Protein AF-A0A3R6SRK1-F1 (afdb_monomer_lite)

Radius of gyration: 24.17 Å; chains: 1; bounding box: 47×72×59 Å

pLDDT: mean 74.25, std 20.12, range [26.25, 95.38]

Structure (mmCIF, N/CA/C/O backbone):
data_AF-A0A3R6SRK1-F1
#
_entry.id   AF-A0A3R6SRK1-F1
#
loop_
_atom_site.group_PDB
_atom_site.id
_atom_site.type_symbol
_atom_site.label_atom_id
_atom_site.label_alt_id
_atom_site.label_comp_id
_atom_site.label_asym_id
_atom_site.label_entity_id
_atom_site.label_seq_id
_atom_site.pdbx_PDB_ins_code
_atom_site.Cartn_x
_atom_site.Cartn_y
_atom_site.Cartn_z
_atom_site.occupancy
_atom_site.B_iso_or_equiv
_atom_site.auth_seq_id
_atom_site.auth_comp_id
_atom_site.auth_asym_id
_atom_site.auth_atom_id
_atom_site.pdbx_PDB_model_num
ATOM 1 N N . MET A 1 1 ? 14.317 -44.679 -9.480 1.00 37.91 1 MET A N 1
ATOM 2 C CA . MET A 1 1 ? 15.502 -44.203 -10.223 1.00 37.91 1 MET A CA 1
ATOM 3 C C . MET A 1 1 ? 15.480 -44.812 -11.624 1.00 37.91 1 MET A C 1
ATOM 5 O O . MET A 1 1 ? 15.917 -45.939 -11.802 1.00 37.91 1 MET A O 1
ATOM 9 N N . LYS A 1 2 ? 14.903 -44.113 -12.606 1.00 26.92 2 LYS A N 1
ATOM 10 C CA . LYS A 1 2 ? 15.162 -44.350 -14.032 1.00 26.92 2 LYS A CA 1
ATOM 11 C C . LYS A 1 2 ? 15.483 -42.980 -14.611 1.00 26.92 2 LYS A C 1
ATOM 13 O O . LYS A 1 2 ? 14.606 -42.131 -14.711 1.00 26.92 2 LYS A O 1
ATOM 18 N N . LEU A 1 3 ? 16.782 -42.752 -14.788 1.00 33.09 3 LEU A N 1
ATOM 19 C CA . LEU A 1 3 ? 17.338 -41.556 -15.398 1.00 33.09 3 LEU A CA 1
ATOM 20 C C . LEU A 1 3 ? 16.879 -41.501 -16.855 1.00 33.09 3 LEU A C 1
ATOM 22 O O . LEU A 1 3 ? 16.945 -42.514 -17.551 1.00 33.09 3 LEU A O 1
ATOM 26 N N . PHE A 1 4 ? 16.414 -40.324 -17.268 1.00 41.06 4 PHE A N 1
ATOM 27 C CA . PHE A 1 4 ? 16.161 -39.968 -18.658 1.00 41.06 4 PHE A CA 1
ATOM 28 C C . PHE A 1 4 ? 17.338 -40.415 -19.527 1.00 41.06 4 PHE A C 1
ATOM 30 O O . PHE A 1 4 ? 18.503 -40.232 -19.156 1.00 41.06 4 PHE A O 1
ATOM 37 N N . SER A 1 5 ? 17.022 -41.077 -20.637 1.00 42.53 5 SER A N 1
ATOM 38 C CA . SER A 1 5 ? 18.024 -41.607 -21.549 1.00 42.53 5 SER A CA 1
ATOM 39 C C . SER A 1 5 ? 18.898 -40.457 -22.067 1.00 42.53 5 SER A C 1
ATOM 41 O O . SER A 1 5 ? 18.422 -39.353 -22.336 1.00 42.53 5 SER A O 1
ATOM 43 N N . LYS A 1 6 ? 20.210 -40.693 -22.155 1.00 48.72 6 LYS A N 1
ATOM 44 C CA . LYS A 1 6 ? 21.212 -39.678 -22.524 1.00 48.72 6 LYS A CA 1
ATOM 45 C C . LYS A 1 6 ? 20.921 -39.032 -23.891 1.00 48.72 6 LYS A C 1
ATOM 47 O O . LYS A 1 6 ? 21.326 -37.902 -24.123 1.00 48.72 6 LYS A O 1
ATOM 52 N N . GLU A 1 7 ? 20.203 -39.737 -24.762 1.00 47.69 7 GLU A N 1
ATOM 53 C CA . GLU A 1 7 ? 19.841 -39.310 -26.118 1.00 47.69 7 GLU A CA 1
ATOM 54 C C . GLU A 1 7 ? 18.674 -38.308 -26.133 1.00 47.69 7 GLU A C 1
ATOM 56 O O . GLU A 1 7 ? 18.734 -37.321 -26.864 1.00 47.69 7 GLU A O 1
ATOM 61 N N . GLU A 1 8 ? 17.664 -38.468 -25.268 1.00 44.69 8 GLU A N 1
ATOM 62 C CA . GLU A 1 8 ? 16.546 -37.513 -25.153 1.00 44.69 8 GLU A CA 1
ATOM 63 C C . GLU A 1 8 ? 16.994 -36.174 -24.552 1.00 44.69 8 GLU A C 1
ATOM 65 O O . GLU A 1 8 ? 16.524 -35.114 -24.974 1.00 44.69 8 GLU A O 1
ATOM 70 N N . ALA A 1 9 ? 17.937 -36.213 -23.604 1.00 47.88 9 ALA A N 1
ATOM 71 C CA . ALA A 1 9 ? 18.521 -35.024 -22.983 1.00 47.88 9 ALA A CA 1
ATOM 72 C C . ALA A 1 9 ? 19.407 -34.221 -23.956 1.00 47.88 9 ALA A C 1
ATOM 74 O O . ALA A 1 9 ? 19.408 -32.992 -23.905 1.00 47.88 9 ALA A O 1
ATOM 75 N N . LEU A 1 10 ? 20.131 -34.895 -24.863 1.00 45.34 10 LEU A N 1
ATOM 76 C CA . LEU A 1 10 ? 20.896 -34.223 -25.921 1.00 45.34 10 LEU A CA 1
ATOM 77 C C . LEU A 1 10 ? 19.972 -33.593 -26.972 1.00 45.34 10 LEU A C 1
ATOM 79 O O . LEU A 1 10 ? 20.159 -32.430 -27.315 1.00 45.34 10 LEU A O 1
ATOM 83 N N . ALA A 1 11 ? 18.922 -34.299 -27.408 1.00 51.03 11 ALA A N 1
ATOM 84 C CA . ALA A 1 11 ? 17.971 -33.769 -28.389 1.00 51.03 11 ALA A CA 1
ATOM 85 C C . ALA A 1 11 ? 17.203 -32.532 -27.875 1.00 51.03 11 ALA A C 1
ATOM 87 O O . ALA A 1 11 ? 16.910 -31.609 -28.637 1.00 51.03 11 ALA A O 1
ATOM 88 N N . THR A 1 12 ? 16.899 -32.480 -26.572 1.00 57.00 12 THR A N 1
ATOM 89 C CA . THR A 1 12 ? 16.280 -31.298 -25.942 1.00 57.00 12 THR A CA 1
ATOM 90 C C . THR A 1 12 ? 17.266 -30.153 -25.719 1.00 57.00 12 THR A C 1
ATOM 92 O O . THR A 1 12 ? 16.870 -28.995 -25.854 1.00 57.00 12 THR A O 1
ATOM 95 N N . ALA A 1 13 ? 18.536 -30.443 -25.421 1.00 55.41 13 ALA A N 1
ATOM 96 C CA . ALA A 1 13 ? 19.580 -29.428 -25.293 1.00 55.41 13 ALA A CA 1
ATOM 97 C C . ALA A 1 13 ? 19.913 -28.769 -26.643 1.00 55.41 13 ALA A C 1
ATOM 99 O O . ALA A 1 13 ? 19.967 -27.541 -26.714 1.00 55.41 13 ALA A O 1
ATOM 100 N N . ASP A 1 14 ? 20.036 -29.552 -27.717 1.00 64.62 14 ASP A N 1
ATOM 101 C CA . ASP A 1 14 ? 20.282 -29.033 -29.069 1.00 64.62 14 ASP A CA 1
ATOM 102 C C . ASP A 1 14 ? 19.096 -28.195 -29.573 1.00 64.62 14 ASP A C 1
ATOM 104 O O . ASP A 1 14 ? 19.284 -27.104 -30.114 1.00 64.62 14 ASP A O 1
ATOM 108 N N . GLY A 1 15 ? 17.858 -28.629 -29.303 1.00 63.00 15 GLY A N 1
ATOM 109 C CA . GLY A 1 15 ? 16.658 -27.845 -29.619 1.00 63.00 15 GLY A CA 1
ATOM 110 C C . GLY A 1 15 ? 16.541 -26.537 -28.821 1.00 63.00 15 GLY A C 1
ATOM 111 O O . GLY A 1 15 ? 15.963 -25.558 -29.302 1.00 63.00 15 GLY A O 1
ATOM 112 N N . LEU A 1 16 ? 17.098 -26.492 -27.607 1.00 60.16 16 LEU A N 1
ATOM 113 C CA . LEU A 1 16 ? 17.165 -25.277 -26.794 1.00 60.16 16 LEU A CA 1
ATOM 114 C C . LEU A 1 16 ? 18.250 -24.320 -27.308 1.00 60.16 16 LEU A C 1
ATOM 116 O O . LEU A 1 16 ? 18.010 -23.115 -27.377 1.00 60.16 16 LEU A O 1
ATOM 120 N N . LEU A 1 17 ? 19.413 -24.846 -27.702 1.00 65.88 17 LEU A N 1
ATOM 121 C CA . LEU A 1 17 ? 20.511 -24.064 -28.272 1.00 65.88 17 LEU A CA 1
ATOM 122 C C . LEU A 1 17 ? 20.117 -23.425 -29.610 1.00 65.88 17 LEU A C 1
ATOM 124 O O . LEU A 1 17 ? 20.300 -22.220 -29.768 1.00 65.88 17 LEU A O 1
ATOM 128 N N . ASP A 1 18 ? 19.461 -24.170 -30.504 1.00 67.06 18 ASP A N 1
ATOM 129 C CA . ASP A 1 18 ? 18.945 -23.646 -31.780 1.00 67.06 18 ASP A CA 1
ATOM 130 C C . ASP A 1 18 ? 17.918 -22.513 -31.564 1.00 67.06 18 ASP A C 1
ATOM 132 O O . ASP A 1 18 ? 17.927 -21.486 -32.247 1.00 67.06 18 ASP A O 1
ATOM 136 N N . ARG A 1 19 ? 17.063 -22.628 -30.536 1.00 64.62 19 ARG A N 1
ATOM 137 C CA . ARG A 1 19 ? 16.142 -21.546 -30.142 1.00 64.62 19 ARG A CA 1
ATOM 138 C C . ARG A 1 19 ? 16.875 -20.311 -29.613 1.00 64.62 19 ARG A C 1
ATOM 140 O O . ARG A 1 19 ? 16.475 -19.193 -29.935 1.00 64.62 19 ARG A O 1
ATOM 147 N N . ILE A 1 20 ? 17.930 -20.491 -28.818 1.00 65.06 20 ILE A N 1
ATOM 148 C CA . ILE A 1 20 ? 18.741 -19.387 -28.281 1.00 65.06 20 ILE A CA 1
ATOM 149 C C . ILE A 1 20 ? 19.491 -18.666 -29.409 1.00 65.06 20 ILE A C 1
ATOM 151 O O . ILE A 1 20 ? 19.525 -17.433 -29.425 1.00 65.06 20 ILE A O 1
ATOM 155 N N . GLU A 1 21 ? 20.048 -19.405 -30.369 1.00 77.44 21 GLU A N 1
ATOM 156 C CA . GLU A 1 21 ? 20.730 -18.831 -31.534 1.00 77.44 21 GLU A CA 1
ATOM 157 C C . GLU A 1 21 ? 19.767 -18.054 -32.433 1.00 77.44 21 GLU A C 1
ATOM 159 O O . GLU A 1 21 ? 20.064 -16.915 -32.795 1.00 77.44 21 GLU A O 1
ATOM 164 N N . LYS A 1 22 ? 18.562 -18.581 -32.687 1.00 72.69 22 LYS A N 1
ATOM 165 C CA . LYS A 1 22 ? 17.515 -17.866 -33.439 1.00 72.69 22 LYS A CA 1
ATOM 166 C C . LYS A 1 22 ? 17.091 -16.558 -32.767 1.00 72.69 22 LYS A C 1
ATOM 168 O O . LYS A 1 22 ? 16.933 -15.544 -33.444 1.00 72.69 22 LYS A O 1
ATOM 173 N N . VAL A 1 23 ? 16.958 -16.541 -31.437 1.00 67.00 23 VAL A N 1
ATOM 174 C CA . VAL A 1 23 ? 16.628 -15.316 -30.681 1.00 67.00 23 VAL A CA 1
ATOM 175 C C . VAL A 1 23 ? 17.781 -14.305 -30.706 1.00 67.00 23 VAL A C 1
ATOM 177 O O . VAL A 1 23 ? 17.539 -13.098 -30.778 1.00 67.00 23 VAL A O 1
ATOM 180 N N . ARG A 1 24 ? 19.038 -14.769 -30.671 1.00 72.62 24 ARG A N 1
ATOM 181 C CA . ARG A 1 24 ? 20.218 -13.897 -30.806 1.00 72.62 24 ARG A CA 1
ATOM 182 C C . ARG A 1 24 ? 20.322 -13.289 -32.204 1.00 72.62 24 ARG A C 1
ATOM 184 O O . ARG A 1 24 ? 20.501 -12.078 -32.297 1.00 72.62 24 ARG A O 1
ATOM 191 N N . ALA A 1 25 ? 20.129 -14.085 -33.254 1.00 76.12 25 ALA A N 1
ATOM 192 C CA . ALA A 1 25 ? 20.141 -13.614 -34.639 1.00 76.12 25 ALA A CA 1
ATOM 193 C C . ALA A 1 25 ? 19.036 -12.573 -34.898 1.00 76.12 25 ALA A C 1
ATOM 195 O O . ALA A 1 25 ? 19.318 -11.495 -35.417 1.00 76.12 25 ALA A O 1
ATOM 196 N N . ALA A 1 26 ? 17.810 -12.828 -34.422 1.00 70.06 26 ALA A N 1
ATOM 197 C CA . ALA A 1 26 ? 16.700 -11.878 -34.533 1.00 70.06 26 ALA A CA 1
ATOM 198 C C . ALA A 1 26 ? 16.972 -10.554 -33.789 1.00 70.06 26 ALA A C 1
ATOM 200 O O . ALA A 1 26 ? 16.582 -9.480 -34.249 1.00 70.06 26 ALA A O 1
ATOM 201 N N . ARG A 1 27 ? 17.674 -10.604 -32.646 1.00 70.31 27 ARG A N 1
ATOM 202 C CA . ARG A 1 27 ? 18.108 -9.401 -31.916 1.00 70.31 27 ARG A CA 1
ATOM 203 C C . ARG A 1 27 ? 19.196 -8.621 -32.650 1.00 70.31 27 ARG A C 1
ATOM 205 O O . ARG A 1 27 ? 19.174 -7.394 -32.601 1.00 70.31 27 ARG A O 1
ATOM 212 N N . GLU A 1 28 ? 20.132 -9.295 -33.313 1.00 72.19 28 GLU A N 1
ATOM 213 C CA . GLU A 1 28 ? 21.154 -8.625 -34.124 1.00 72.19 28 GLU A CA 1
ATOM 214 C C . GLU A 1 28 ? 20.568 -7.981 -35.383 1.00 72.19 28 GLU A C 1
ATOM 216 O O . GLU A 1 28 ? 20.961 -6.867 -35.725 1.00 72.19 28 GLU A O 1
ATOM 221 N N . GLU A 1 29 ? 19.593 -8.615 -36.039 1.00 68.50 29 GLU A N 1
ATOM 222 C CA . GLU A 1 29 ? 18.860 -8.003 -37.154 1.00 68.50 29 GLU A CA 1
ATOM 223 C C . GLU A 1 29 ? 18.045 -6.786 -36.710 1.00 68.50 29 GLU A C 1
ATOM 225 O O . GLU A 1 29 ? 18.124 -5.739 -37.352 1.00 68.50 29 GLU A O 1
ATOM 230 N N . ALA A 1 30 ? 17.343 -6.870 -35.576 1.00 64.56 30 ALA A N 1
ATOM 231 C CA . ALA A 1 30 ? 16.631 -5.724 -35.007 1.00 64.56 30 ALA A CA 1
ATOM 232 C C . ALA A 1 30 ? 17.590 -4.576 -34.636 1.00 64.56 30 ALA A C 1
ATOM 234 O O . ALA A 1 30 ? 17.272 -3.404 -34.842 1.00 64.56 30 ALA A O 1
ATOM 235 N N . LYS A 1 31 ? 18.794 -4.902 -34.145 1.00 61.78 31 LYS A N 1
ATOM 236 C CA . LYS A 1 31 ? 19.840 -3.917 -33.848 1.00 61.78 31 LYS A CA 1
ATOM 237 C C . LYS A 1 31 ? 20.372 -3.257 -35.124 1.00 61.78 31 LYS A C 1
ATOM 239 O O . LYS A 1 31 ? 20.421 -2.031 -35.178 1.00 61.78 31 LYS A O 1
ATOM 244 N N . LYS A 1 32 ? 20.658 -4.032 -36.176 1.00 63.84 32 LYS A N 1
ATOM 245 C CA . LYS A 1 32 ? 21.077 -3.507 -37.489 1.00 63.84 32 LYS A CA 1
ATOM 246 C C . LYS A 1 32 ? 19.997 -2.642 -38.141 1.00 63.84 32 LYS A C 1
ATOM 248 O O . LYS A 1 32 ? 20.331 -1.626 -38.737 1.00 63.84 32 LYS A O 1
ATOM 253 N N . GLN A 1 33 ? 18.716 -2.984 -37.989 1.00 57.19 33 GLN A N 1
ATOM 254 C CA . GLN A 1 33 ? 17.600 -2.146 -38.448 1.00 57.19 33 GLN A CA 1
ATOM 255 C C . GLN A 1 33 ? 17.478 -0.845 -37.638 1.00 57.19 33 GLN A C 1
ATOM 257 O O . GLN A 1 33 ? 17.179 0.199 -38.212 1.00 57.19 33 GLN A O 1
ATOM 262 N N . SER A 1 34 ? 17.772 -0.874 -36.331 1.00 51.62 34 SER A N 1
ATOM 263 C CA . SER A 1 34 ? 17.816 0.339 -35.500 1.00 51.62 34 SER A CA 1
ATOM 264 C C . SER A 1 34 ? 19.019 1.243 -35.803 1.00 51.62 34 SER A C 1
ATOM 266 O O . SER A 1 34 ? 18.914 2.459 -35.689 1.00 51.62 34 SER A O 1
ATOM 268 N N . GLU A 1 35 ? 20.145 0.663 -36.232 1.00 50.16 35 GLU A N 1
ATOM 269 C CA . GLU A 1 35 ? 21.369 1.390 -36.591 1.00 50.16 35 GLU A CA 1
ATOM 270 C C . GLU A 1 35 ? 21.314 1.928 -38.034 1.00 50.16 35 GLU A C 1
ATOM 272 O O . GLU A 1 35 ? 21.762 3.043 -38.287 1.00 50.16 35 GLU A O 1
ATOM 277 N N . ALA A 1 36 ? 20.688 1.197 -38.966 1.00 47.94 36 ALA A N 1
ATOM 278 C CA . ALA A 1 36 ? 20.448 1.648 -40.340 1.00 47.94 36 ALA A CA 1
ATOM 279 C C . ALA A 1 36 ? 19.335 2.710 -40.450 1.00 47.94 36 ALA A C 1
ATOM 281 O O . ALA A 1 36 ? 19.309 3.469 -41.413 1.00 47.94 36 ALA A O 1
ATOM 282 N N . GLY A 1 37 ? 18.433 2.790 -39.465 1.00 41.12 37 GLY A N 1
ATOM 283 C CA . GLY A 1 37 ? 17.374 3.803 -39.398 1.00 41.12 37 GLY A CA 1
ATOM 284 C C . GLY A 1 37 ? 17.796 5.146 -38.795 1.00 41.12 37 GLY A C 1
ATOM 285 O O . GLY A 1 37 ? 16.948 6.023 -38.664 1.00 41.12 37 GLY A O 1
ATOM 286 N N . ASN A 1 38 ? 19.067 5.313 -38.406 1.00 40.91 38 ASN A N 1
ATOM 287 C CA . ASN A 1 38 ? 19.540 6.502 -37.685 1.00 40.91 38 ASN A CA 1
ATOM 288 C C . ASN A 1 38 ? 20.659 7.273 -38.411 1.00 40.91 38 ASN A C 1
ATOM 290 O O . ASN A 1 38 ? 21.321 8.119 -37.811 1.00 40.91 38 ASN A O 1
ATOM 294 N N . GLY A 1 39 ? 20.882 6.970 -39.691 1.00 41.44 39 GLY A N 1
ATOM 295 C CA . GLY A 1 39 ? 21.858 7.637 -40.549 1.00 41.44 39 GLY A CA 1
ATOM 296 C C . GLY A 1 39 ? 21.191 8.486 -41.624 1.00 41.44 39 GLY A C 1
ATOM 297 O O . GLY A 1 39 ? 21.215 8.090 -42.776 1.00 41.44 39 GLY A O 1
ATOM 298 N N . ASP A 1 40 ? 20.550 9.587 -41.233 1.00 41.12 40 ASP A N 1
ATOM 299 C CA . ASP A 1 40 ? 20.543 10.867 -41.961 1.00 41.12 40 ASP A CA 1
ATOM 300 C C . ASP A 1 40 ? 19.526 11.816 -41.319 1.00 41.12 40 ASP A C 1
ATOM 302 O O . ASP A 1 40 ? 18.335 11.532 -41.293 1.00 41.12 40 ASP A O 1
ATOM 306 N N . GLU A 1 41 ? 20.049 12.915 -40.765 1.00 40.03 41 GLU A N 1
ATOM 307 C CA . GLU A 1 41 ? 19.448 14.252 -40.588 1.00 40.03 41 GLU A CA 1
ATOM 308 C C . GLU A 1 41 ? 20.080 14.945 -39.365 1.00 40.03 41 GLU A C 1
ATOM 310 O O . GLU A 1 41 ? 19.435 15.265 -38.368 1.00 40.03 41 GLU A O 1
ATOM 315 N N . MET A 1 42 ? 21.383 15.240 -39.450 1.00 39.59 42 MET A N 1
ATOM 316 C CA . MET A 1 42 ? 21.936 16.395 -38.734 1.00 39.59 42 MET A CA 1
ATOM 317 C C . MET A 1 42 ? 21.626 17.658 -39.545 1.00 39.59 42 MET A C 1
ATOM 319 O O . MET A 1 42 ? 22.508 18.254 -40.158 1.00 39.59 42 MET A O 1
ATOM 323 N N . ALA A 1 43 ? 20.352 18.040 -39.587 1.00 40.19 43 ALA A N 1
ATOM 324 C CA . ALA A 1 43 ? 19.940 19.374 -39.998 1.00 40.19 43 ALA A CA 1
ATOM 325 C C . ALA A 1 43 ? 19.760 20.227 -38.737 1.00 40.19 43 ALA A C 1
ATOM 327 O O . ALA A 1 43 ? 19.195 19.761 -37.747 1.00 40.19 43 ALA A O 1
ATOM 328 N N . GLU A 1 44 ? 20.244 21.471 -38.761 1.00 46.91 44 GLU A N 1
ATOM 329 C CA . GLU A 1 44 ? 19.953 22.501 -37.759 1.00 46.91 44 GLU A CA 1
ATOM 330 C C . GLU A 1 44 ? 18.431 22.665 -37.605 1.00 46.91 44 GLU A C 1
ATOM 332 O O . GLU A 1 44 ? 17.778 23.431 -38.309 1.00 46.91 44 GLU A O 1
ATOM 337 N N . GLY A 1 45 ? 17.840 21.898 -36.696 1.00 40.75 45 GLY A N 1
ATOM 338 C CA . GLY A 1 45 ? 16.404 21.819 -36.503 1.00 40.75 45 GLY A CA 1
ATOM 339 C C . GLY A 1 45 ? 16.119 21.714 -35.021 1.00 40.75 45 GLY A C 1
ATOM 340 O O . GLY A 1 45 ? 16.561 20.792 -34.341 1.00 40.75 45 GLY A O 1
ATOM 341 N N . THR A 1 46 ? 15.391 22.688 -34.491 1.00 46.47 46 THR A N 1
ATOM 342 C CA . THR A 1 46 ? 14.915 22.676 -33.110 1.00 46.47 46 THR A CA 1
ATOM 343 C C . THR A 1 46 ? 14.157 21.367 -32.885 1.00 46.47 46 THR A C 1
ATOM 345 O O . THR A 1 46 ? 13.111 21.166 -33.500 1.00 46.47 46 THR A O 1
ATOM 348 N N . PHE A 1 47 ? 14.666 20.475 -32.028 1.00 46.44 47 PHE A N 1
ATOM 349 C CA . PHE A 1 47 ? 13.999 19.217 -31.688 1.00 46.44 47 PHE A CA 1
ATOM 350 C C . PHE A 1 47 ? 12.711 19.530 -30.912 1.00 46.44 47 PHE A C 1
ATOM 352 O O . PHE A 1 47 ? 12.669 19.541 -29.681 1.00 46.44 47 PHE A O 1
ATOM 359 N N . ARG A 1 48 ? 11.644 19.878 -31.634 1.00 56.91 48 ARG A N 1
ATOM 360 C CA . ARG A 1 48 ? 10.305 20.008 -31.071 1.00 56.91 48 ARG A CA 1
ATOM 361 C C . ARG A 1 48 ? 9.753 18.601 -30.948 1.00 56.91 48 ARG A C 1
ATOM 363 O O . ARG A 1 48 ? 9.270 18.023 -31.918 1.00 56.91 48 ARG A O 1
ATOM 370 N N . SER A 1 49 ? 9.851 18.051 -29.743 1.00 67.75 49 SER A N 1
ATOM 371 C CA . SER A 1 49 ? 9.127 16.837 -29.386 1.00 67.75 49 SER A CA 1
ATOM 372 C C . SER A 1 49 ? 7.647 17.011 -29.735 1.00 67.75 49 SER A C 1
ATOM 374 O O . SER A 1 49 ? 7.052 18.068 -29.500 1.00 67.75 49 SER A O 1
ATOM 376 N N . ARG A 1 50 ? 7.052 15.979 -30.343 1.00 77.94 50 ARG A N 1
ATOM 377 C CA . ARG A 1 50 ? 5.608 15.971 -30.582 1.00 77.94 50 ARG A CA 1
ATOM 378 C C . ARG A 1 50 ? 4.893 16.065 -29.229 1.00 77.94 50 ARG A C 1
ATOM 380 O O . ARG A 1 50 ? 5.279 15.347 -28.302 1.00 77.94 50 ARG A O 1
ATOM 387 N N . PRO A 1 51 ? 3.875 16.929 -29.090 1.00 80.38 51 PRO A N 1
ATOM 388 C CA . PRO A 1 51 ? 3.109 17.001 -27.858 1.00 80.38 51 PRO A CA 1
ATOM 389 C C . PRO A 1 51 ? 2.430 15.653 -27.590 1.00 80.38 51 PRO A C 1
ATOM 391 O O . PRO A 1 51 ? 1.973 14.980 -28.511 1.00 80.38 51 PRO A O 1
ATOM 394 N N . PHE A 1 52 ? 2.372 15.259 -26.315 1.00 83.81 52 PHE A N 1
ATOM 395 C CA . PHE A 1 52 ? 1.782 13.982 -25.889 1.00 83.81 52 PHE A CA 1
ATOM 396 C C . PHE A 1 52 ? 0.301 13.847 -26.294 1.00 83.81 52 PHE A C 1
ATOM 398 O O . PHE A 1 52 ? -0.184 12.740 -26.509 1.00 83.81 52 PHE A O 1
ATOM 405 N N . PHE A 1 53 ? -0.403 14.973 -26.444 1.00 90.25 53 PHE A N 1
ATOM 406 C CA . PHE A 1 53 ? -1.747 15.041 -27.013 1.00 90.25 53 PHE A CA 1
ATOM 407 C C . PHE A 1 53 ? -1.724 15.889 -28.286 1.00 90.25 53 PHE A C 1
ATOM 409 O O . PHE A 1 53 ? -1.087 16.942 -28.307 1.00 90.25 53 PHE A O 1
ATOM 416 N N . ALA A 1 54 ? -2.431 15.438 -29.325 1.00 87.62 54 ALA A N 1
ATOM 417 C CA . ALA A 1 54 ? -2.551 16.168 -30.588 1.00 87.62 54 ALA A CA 1
ATOM 418 C C . ALA A 1 54 ? -3.312 17.494 -30.419 1.00 87.62 54 ALA A C 1
ATOM 420 O O . ALA A 1 54 ? -2.961 18.494 -31.039 1.00 87.62 54 ALA A O 1
ATOM 421 N N . ASP A 1 55 ? -4.322 17.504 -29.547 1.00 91.19 55 ASP A N 1
ATOM 422 C CA . ASP A 1 55 ? -5.151 18.663 -29.241 1.00 91.19 55 ASP A CA 1
ATOM 423 C C . ASP A 1 55 ? -5.786 18.549 -27.839 1.00 91.19 55 ASP A C 1
ATOM 425 O O . ASP A 1 55 ? -5.568 17.593 -27.083 1.00 91.19 55 ASP A O 1
ATOM 429 N N . GLN A 1 56 ? -6.578 19.562 -27.484 1.00 90.44 56 GLN A N 1
ATOM 430 C CA . GLN A 1 56 ? -7.288 19.627 -26.210 1.00 90.44 56 GLN A CA 1
ATOM 431 C C . GLN A 1 56 ? -8.380 18.552 -26.084 1.00 90.44 56 GLN A C 1
ATOM 433 O O . GLN A 1 56 ? -8.645 18.097 -24.972 1.00 90.44 56 GLN A O 1
ATOM 438 N N . ALA A 1 57 ? -8.998 18.131 -27.191 1.00 92.25 57 ALA A N 1
ATOM 439 C CA . ALA A 1 57 ? -10.054 17.124 -27.181 1.00 92.25 57 ALA A CA 1
ATOM 440 C C . ALA A 1 57 ? -9.483 15.741 -26.841 1.00 92.25 57 ALA A C 1
ATOM 442 O O . ALA A 1 57 ? -9.996 15.083 -25.938 1.00 92.25 57 ALA A O 1
ATOM 443 N N . ALA A 1 58 ? -8.359 15.360 -27.455 1.00 89.19 58 ALA A N 1
ATOM 444 C CA . ALA A 1 58 ? -7.615 14.143 -27.139 1.00 89.19 58 ALA A CA 1
ATOM 445 C C . ALA A 1 58 ? -7.148 14.125 -25.674 1.00 89.19 58 ALA A C 1
ATOM 447 O O . ALA A 1 58 ? -7.205 13.090 -25.004 1.00 89.19 58 ALA A O 1
ATOM 448 N N . GLN A 1 59 ? -6.726 15.279 -25.141 1.00 88.31 59 GLN A N 1
ATOM 449 C CA . GLN A 1 59 ? -6.397 15.400 -23.722 1.00 88.31 59 GLN A CA 1
ATOM 450 C C . GLN A 1 59 ? -7.626 15.178 -22.830 1.00 88.31 59 GLN A C 1
ATOM 452 O O . GLN A 1 59 ? -7.532 14.453 -21.839 1.00 88.31 59 GLN A O 1
ATOM 457 N N . THR A 1 60 ? -8.764 15.797 -23.145 1.00 89.00 60 THR A N 1
ATOM 458 C CA . THR A 1 60 ? -9.997 15.662 -22.358 1.00 89.00 60 THR A CA 1
ATOM 459 C C . THR A 1 60 ? -10.549 14.241 -22.417 1.00 89.00 60 THR A C 1
ATOM 461 O O . THR A 1 60 ? -10.889 13.688 -21.376 1.00 89.00 60 THR A O 1
ATOM 464 N N . GLU A 1 61 ? -10.567 13.610 -23.590 1.00 91.62 61 GLU A N 1
ATOM 465 C CA . GLU A 1 61 ? -10.975 12.213 -23.751 1.00 91.62 61 GLU A CA 1
ATOM 466 C C . GLU A 1 61 ? -10.088 11.280 -22.918 1.00 91.62 61 GLU A C 1
ATOM 468 O O . GLU A 1 61 ? -10.585 10.434 -22.172 1.00 91.62 61 GLU A O 1
ATOM 473 N N . PHE A 1 62 ? -8.764 11.470 -22.977 1.00 85.62 62 PHE A N 1
ATOM 474 C CA . PHE A 1 62 ? -7.835 10.731 -22.129 1.00 85.62 62 PHE A CA 1
ATOM 475 C C . PHE A 1 62 ? -8.141 10.953 -20.643 1.00 85.62 62 PHE A C 1
ATOM 477 O O . PHE A 1 62 ? -8.210 9.988 -19.882 1.00 85.62 62 PHE A O 1
ATOM 484 N N . GLN A 1 63 ? -8.343 12.204 -20.225 1.00 84.69 63 GLN A N 1
ATOM 485 C CA . GLN A 1 63 ? -8.634 12.547 -18.835 1.00 84.69 63 GLN A CA 1
ATOM 486 C C . GLN A 1 63 ? -9.943 11.934 -18.342 1.00 84.69 63 GLN A C 1
ATOM 488 O O . GLN A 1 63 ? -9.952 11.430 -17.225 1.00 84.69 63 GLN A O 1
ATOM 493 N N . GLU A 1 64 ? -11.006 11.939 -19.146 1.00 85.69 64 GLU A N 1
ATOM 494 C CA . GLU A 1 64 ? -12.299 11.347 -18.788 1.00 85.69 64 GLU A CA 1
ATOM 495 C C . GLU A 1 64 ? -12.223 9.818 -18.750 1.00 85.69 64 GLU A C 1
ATOM 497 O O . GLU A 1 64 ? -12.632 9.208 -17.763 1.00 85.69 64 GLU A O 1
ATOM 502 N N . ARG A 1 65 ? -11.569 9.186 -19.734 1.00 81.31 65 ARG A N 1
ATOM 503 C CA . ARG A 1 65 ? -11.319 7.733 -19.727 1.00 81.31 65 ARG A CA 1
ATOM 504 C C . ARG A 1 65 ? -10.507 7.271 -18.512 1.00 81.31 65 ARG A C 1
ATOM 506 O O . ARG A 1 65 ? -10.661 6.139 -18.065 1.00 81.31 65 ARG A O 1
ATOM 513 N N . HIS A 1 66 ? -9.648 8.136 -17.972 1.00 77.69 66 HIS A N 1
ATOM 514 C CA . HIS A 1 66 ? -8.822 7.856 -16.791 1.00 77.69 66 HIS A CA 1
ATOM 515 C C . HIS A 1 66 ? -9.324 8.585 -15.537 1.00 77.69 66 HIS A C 1
ATOM 517 O O . HIS A 1 66 ? -8.627 8.615 -14.511 1.00 77.69 66 HIS A O 1
ATOM 523 N N . ARG A 1 67 ? -10.519 9.189 -15.600 1.00 73.50 67 ARG A N 1
ATOM 524 C CA . ARG A 1 67 ? -11.092 9.942 -14.492 1.00 73.50 67 ARG A CA 1
ATOM 525 C C . ARG A 1 67 ? -11.427 8.973 -13.378 1.00 73.50 67 ARG A C 1
ATOM 527 O O . ARG A 1 67 ? -12.107 7.969 -13.560 1.00 73.50 67 ARG A O 1
ATOM 534 N N . ARG A 1 68 ? -10.929 9.287 -12.187 1.00 61.75 68 ARG A N 1
ATOM 535 C CA . ARG A 1 68 ? -11.190 8.478 -11.000 1.00 61.75 68 ARG A CA 1
ATOM 536 C C . ARG A 1 68 ? -12.554 8.862 -10.433 1.00 61.75 68 ARG A C 1
ATOM 538 O O . ARG A 1 68 ? -12.806 10.063 -10.303 1.00 61.75 68 ARG A O 1
ATOM 545 N N . PRO A 1 69 ? -13.403 7.892 -10.060 1.00 61.69 69 PRO A N 1
ATOM 546 C CA . PRO A 1 69 ? -14.594 8.201 -9.289 1.00 61.69 69 PRO A CA 1
ATOM 547 C C . PRO A 1 69 ? -14.170 8.873 -7.980 1.00 61.69 69 PRO A C 1
ATOM 549 O O . PRO A 1 69 ? -13.259 8.414 -7.286 1.00 61.69 69 PRO A O 1
ATOM 552 N N . GLU A 1 70 ? -14.803 10.000 -7.671 1.00 59.97 70 GLU A N 1
ATOM 553 C CA . GLU A 1 70 ? -14.581 10.708 -6.418 1.00 59.97 70 GLU A CA 1
ATOM 554 C C . GLU A 1 70 ? -15.255 9.899 -5.304 1.00 59.97 70 GLU A C 1
ATOM 556 O O . GLU A 1 70 ? -16.480 9.882 -5.184 1.00 59.97 70 GLU A O 1
ATOM 561 N N . ARG A 1 71 ? -14.466 9.142 -4.532 1.00 62.91 71 ARG A N 1
ATOM 562 C CA . ARG A 1 71 ? -15.000 8.339 -3.428 1.00 62.91 71 ARG A CA 1
ATOM 563 C C . ARG A 1 71 ? -15.161 9.207 -2.189 1.00 62.91 71 ARG A C 1
ATOM 565 O O . ARG A 1 71 ? -14.197 9.798 -1.705 1.00 62.91 71 ARG A O 1
ATOM 572 N N . LYS A 1 72 ? -16.380 9.244 -1.658 1.00 63.78 72 LYS A N 1
ATOM 573 C CA . LYS A 1 72 ? -16.661 9.759 -0.317 1.00 63.78 72 LYS A CA 1
ATOM 574 C C . LYS A 1 72 ? -16.546 8.599 0.668 1.00 63.78 72 LYS A C 1
ATOM 576 O O . LYS A 1 72 ? -17.057 7.520 0.381 1.00 63.78 72 LYS A O 1
ATOM 581 N N . THR A 1 73 ? -15.893 8.818 1.810 1.00 68.81 73 THR A N 1
ATOM 582 C CA . THR A 1 73 ? -15.959 7.874 2.934 1.00 68.81 73 THR A CA 1
ATOM 583 C C . THR A 1 73 ? -17.425 7.735 3.338 1.00 68.81 73 THR A C 1
ATOM 585 O O . THR A 1 73 ? -18.067 8.733 3.669 1.00 68.81 73 THR A O 1
ATOM 588 N N . VAL A 1 74 ? -17.959 6.519 3.267 1.00 70.25 74 VAL A N 1
ATOM 589 C CA . VAL A 1 74 ? -19.304 6.207 3.751 1.00 70.25 74 VAL A CA 1
ATOM 590 C C . VAL A 1 74 ? -19.154 5.694 5.172 1.00 70.25 74 VAL A C 1
ATOM 592 O O . VAL A 1 74 ? -18.468 4.702 5.402 1.00 70.25 74 VAL A O 1
ATOM 595 N N . TYR A 1 75 ? -19.770 6.386 6.126 1.00 76.56 75 TYR A N 1
ATOM 596 C CA . TYR A 1 75 ? -19.829 5.905 7.499 1.00 76.56 75 TYR A CA 1
ATOM 597 C C . TYR A 1 75 ? -21.067 5.022 7.661 1.00 76.56 75 TYR A C 1
ATOM 599 O O . TYR A 1 75 ? -22.155 5.430 7.239 1.00 76.56 75 TYR A O 1
ATOM 607 N N . PRO A 1 76 ? -20.931 3.834 8.266 1.00 80.56 76 PRO A N 1
ATOM 608 C CA . PRO A 1 76 ? -22.084 3.050 8.675 1.00 80.56 76 PRO A CA 1
ATOM 609 C C . PRO A 1 76 ? -22.904 3.781 9.753 1.00 80.56 76 PRO A C 1
ATOM 611 O O . PRO A 1 76 ? -22.518 4.839 10.253 1.00 80.56 76 PRO A O 1
ATOM 614 N N . GLN A 1 77 ? -24.060 3.219 10.113 1.00 84.88 77 GLN A N 1
ATOM 615 C CA . GLN A 1 77 ? -24.955 3.821 11.105 1.00 84.88 77 GLN A CA 1
ATOM 616 C C . GLN A 1 77 ? -24.253 4.028 12.457 1.00 84.88 77 GLN A C 1
ATOM 618 O O . GLN A 1 77 ? -23.483 3.178 12.907 1.00 84.88 77 GLN A O 1
ATOM 623 N N . SER A 1 78 ? -24.542 5.146 13.124 1.00 89.00 78 SER A N 1
ATOM 624 C CA . SER A 1 78 ? -24.043 5.411 14.479 1.00 89.00 78 SER A CA 1
ATOM 625 C C . SER A 1 78 ? -24.453 4.284 15.437 1.00 89.00 78 SER A C 1
ATOM 627 O O . SER A 1 78 ? -25.586 3.808 15.391 1.00 89.00 78 SER A O 1
ATOM 629 N N . GLY A 1 79 ? -23.522 3.837 16.281 1.00 90.12 79 GLY A N 1
ATOM 630 C CA . GLY A 1 79 ? -23.672 2.685 17.173 1.00 90.12 79 GLY A CA 1
ATOM 631 C C . GLY A 1 79 ? -23.232 1.347 16.570 1.00 90.12 79 GLY A C 1
ATOM 632 O O . GLY A 1 79 ? -23.248 0.338 17.272 1.00 90.12 79 GLY A O 1
ATOM 633 N N . SER A 1 80 ? -22.824 1.315 15.298 1.00 93.06 80 SER A N 1
ATOM 634 C CA . SER A 1 80 ? -22.329 0.096 14.647 1.00 93.06 80 SER A CA 1
ATOM 635 C C . SER A 1 80 ? -20.834 -0.157 14.884 1.00 93.06 80 SER A C 1
ATOM 637 O O . SER A 1 80 ? -20.050 0.754 15.174 1.00 93.06 80 SER A O 1
ATOM 639 N N . THR A 1 81 ? -20.438 -1.420 14.708 1.00 93.94 81 THR A N 1
ATOM 640 C CA . THR A 1 81 ? -19.035 -1.825 14.574 1.00 93.94 81 THR A CA 1
ATOM 641 C C . THR A 1 81 ? -18.723 -2.033 13.098 1.00 93.94 81 THR A C 1
ATOM 643 O O . THR A 1 81 ? -19.393 -2.815 12.427 1.00 93.94 81 THR A O 1
ATOM 646 N N . LEU A 1 82 ? -17.696 -1.349 12.603 1.00 93.06 82 LEU A N 1
ATOM 647 C CA . LEU A 1 82 ? -17.156 -1.531 11.265 1.00 93.06 82 LEU A CA 1
ATOM 648 C C . LEU A 1 82 ? -15.934 -2.440 11.345 1.00 93.06 82 LEU A C 1
ATOM 650 O O . LEU A 1 82 ? -14.890 -2.041 11.868 1.00 93.06 82 LEU A O 1
ATOM 654 N N . ARG A 1 83 ? -16.094 -3.658 10.832 1.00 93.94 83 ARG A N 1
ATOM 655 C CA . ARG A 1 83 ? -15.029 -4.652 10.722 1.00 93.94 83 ARG A CA 1
ATOM 656 C C . ARG A 1 83 ? -14.230 -4.373 9.459 1.00 93.94 83 ARG A C 1
ATOM 658 O O . ARG A 1 83 ? -14.813 -4.165 8.395 1.00 93.94 83 ARG A O 1
ATOM 665 N N . ALA A 1 84 ? -12.914 -4.300 9.593 1.00 92.19 84 ALA A N 1
ATOM 666 C CA . ALA A 1 84 ? -12.059 -3.841 8.517 1.00 92.19 84 ALA A CA 1
ATOM 667 C C . ALA A 1 84 ? -10.676 -4.491 8.534 1.00 92.19 84 ALA A C 1
ATOM 669 O O . ALA A 1 84 ? -10.198 -4.957 9.565 1.00 92.19 84 ALA A O 1
ATOM 670 N N . TYR A 1 85 ? -10.002 -4.449 7.393 1.00 92.00 85 TYR A N 1
ATOM 671 C CA . TYR A 1 85 ? -8.608 -4.840 7.244 1.00 92.00 85 TYR A CA 1
ATOM 672 C C . TYR A 1 85 ? -7.720 -3.624 6.998 1.00 92.00 85 TYR A C 1
ATOM 674 O O . TYR A 1 85 ? -8.125 -2.677 6.318 1.00 92.00 85 TYR A O 1
ATOM 682 N N . LEU A 1 86 ? -6.498 -3.653 7.533 1.00 93.19 86 LEU A N 1
ATOM 683 C CA . LEU A 1 86 ? -5.545 -2.550 7.427 1.00 93.19 86 LEU A CA 1
ATOM 684 C C . LEU A 1 86 ? -4.327 -2.947 6.590 1.00 93.19 86 LEU A C 1
ATOM 686 O O . LEU A 1 86 ? -3.522 -3.778 6.995 1.00 93.19 86 LEU A O 1
ATOM 690 N N . GLY A 1 87 ? -4.144 -2.297 5.448 1.00 91.44 87 GLY A N 1
ATOM 691 C CA . GLY A 1 87 ? -2.935 -2.438 4.645 1.00 91.44 87 GLY A CA 1
ATOM 692 C C . GLY A 1 87 ? -1.972 -1.288 4.893 1.00 91.44 87 GLY A C 1
ATOM 693 O O . GLY A 1 87 ? -2.384 -0.130 4.832 1.00 91.44 87 GLY A O 1
ATOM 694 N N . ILE A 1 88 ? -0.695 -1.585 5.121 1.00 91.38 88 ILE A N 1
ATOM 695 C CA . ILE A 1 88 ? 0.347 -0.601 5.401 1.00 91.38 88 ILE A CA 1
ATOM 696 C C . ILE A 1 88 ? 1.497 -0.718 4.404 1.00 91.38 88 ILE A C 1
ATOM 698 O O . ILE A 1 88 ? 2.168 -1.737 4.338 1.00 91.38 88 ILE A O 1
ATOM 702 N N . ASP A 1 89 ? 1.774 0.359 3.674 1.00 90.81 89 ASP A N 1
ATOM 703 C CA . ASP A 1 89 ? 2.961 0.490 2.828 1.00 90.81 89 ASP A CA 1
ATOM 704 C C . ASP A 1 89 ? 3.885 1.567 3.412 1.00 90.81 89 ASP A C 1
ATOM 706 O O . ASP A 1 89 ? 3.591 2.769 3.360 1.00 90.81 89 ASP A O 1
ATOM 710 N N . SER A 1 90 ? 4.997 1.119 3.996 1.00 90.75 90 SER A N 1
ATOM 711 C CA . SER A 1 90 ? 6.070 1.985 4.473 1.00 90.75 90 SER A CA 1
ATOM 712 C C . SER A 1 90 ? 7.185 2.025 3.432 1.00 90.75 90 SER A C 1
ATOM 714 O O . SER A 1 90 ? 8.171 1.295 3.506 1.00 90.75 90 SER A O 1
ATOM 716 N N . GLY A 1 91 ? 7.026 2.886 2.431 1.00 87.31 91 GLY A N 1
ATOM 717 C CA . GLY A 1 91 ? 8.065 3.156 1.442 1.00 87.31 91 GLY A CA 1
ATOM 718 C C . GLY A 1 91 ? 9.208 3.982 2.034 1.00 87.31 91 GLY A C 1
ATOM 719 O O . GLY A 1 91 ? 9.102 4.528 3.130 1.00 87.31 91 GLY A O 1
ATOM 720 N N . SER A 1 92 ? 10.299 4.147 1.289 1.00 84.50 92 SER A N 1
ATOM 721 C CA . SER A 1 92 ? 11.469 4.907 1.755 1.00 84.50 92 SER A CA 1
ATOM 722 C C . SER A 1 92 ? 11.179 6.390 2.017 1.00 84.50 92 SER A C 1
ATOM 724 O O . SER A 1 92 ? 11.660 6.968 2.992 1.00 84.50 92 SER A O 1
ATOM 726 N N . THR A 1 93 ? 10.338 7.013 1.188 1.00 84.50 93 THR A N 1
ATOM 727 C CA . THR A 1 93 ? 9.992 8.440 1.301 1.00 84.50 93 THR A CA 1
ATOM 728 C C . THR A 1 93 ? 8.608 8.697 1.888 1.00 84.50 93 THR A C 1
ATOM 730 O O . THR A 1 93 ? 8.346 9.799 2.378 1.00 84.50 93 THR A O 1
ATOM 733 N N . THR A 1 94 ? 7.703 7.716 1.844 1.00 87.88 94 THR A N 1
ATOM 734 C CA . THR A 1 94 ? 6.281 7.912 2.163 1.00 87.88 94 THR A CA 1
ATOM 735 C C . THR A 1 94 ? 5.685 6.735 2.915 1.00 87.88 94 THR A C 1
ATOM 737 O O . THR A 1 94 ? 6.080 5.594 2.702 1.00 87.88 94 THR A O 1
ATOM 740 N N . THR A 1 95 ? 4.692 7.033 3.746 1.00 89.50 95 THR A N 1
ATOM 741 C CA . THR A 1 95 ? 3.884 6.069 4.485 1.00 89.50 95 THR A CA 1
ATOM 742 C C . THR A 1 95 ? 2.456 6.159 3.970 1.00 89.50 95 THR A C 1
ATOM 744 O O . THR A 1 95 ? 1.893 7.258 3.855 1.00 89.50 95 THR A O 1
ATOM 747 N N . LYS A 1 96 ? 1.864 5.008 3.650 1.00 89.38 96 LYS A N 1
ATOM 748 C CA . LYS A 1 96 ? 0.484 4.902 3.178 1.00 89.38 96 LYS A CA 1
ATOM 749 C C . LYS A 1 96 ? -0.268 3.832 3.940 1.00 89.38 96 LYS A C 1
ATOM 751 O O . LYS A 1 96 ? 0.304 2.782 4.223 1.00 89.38 96 LYS A O 1
ATOM 756 N N . PHE A 1 97 ? -1.559 4.071 4.157 1.00 88.56 97 PHE A N 1
ATOM 757 C CA . PHE A 1 97 ? -2.484 3.050 4.645 1.00 88.56 97 PHE A CA 1
ATOM 758 C C . PHE A 1 97 ? -3.730 2.975 3.783 1.00 88.56 97 PHE A C 1
ATOM 760 O O . PHE A 1 97 ? -4.173 3.991 3.238 1.00 88.56 97 PHE A O 1
ATOM 767 N N . VAL A 1 98 ? -4.330 1.792 3.742 1.00 89.56 98 VAL A N 1
ATOM 768 C CA . VAL A 1 98 ? -5.700 1.591 3.273 1.00 89.56 98 VAL A CA 1
ATOM 769 C C . VAL A 1 98 ? -6.492 0.844 4.323 1.00 89.56 98 VAL A C 1
ATOM 771 O O . VAL A 1 98 ? -5.965 -0.044 4.989 1.00 89.56 98 VAL A O 1
ATOM 774 N N . LEU A 1 99 ? -7.756 1.217 4.445 1.00 90.38 99 LEU A N 1
ATOM 775 C CA . LEU A 1 99 ? -8.736 0.519 5.251 1.00 90.38 99 LEU A CA 1
ATOM 776 C C . LEU A 1 99 ? -9.750 -0.122 4.306 1.00 90.38 99 LEU A C 1
ATOM 778 O O . LEU A 1 99 ? -10.315 0.584 3.467 1.00 90.38 99 LEU A O 1
ATOM 782 N N . LEU A 1 100 ? -9.966 -1.426 4.435 1.00 88.56 100 LEU A N 1
ATOM 783 C CA . LEU A 1 100 ? -10.892 -2.201 3.604 1.00 88.56 100 LEU A CA 1
ATOM 784 C C . LEU A 1 100 ? -11.998 -2.792 4.457 1.00 88.56 100 LEU A C 1
ATOM 786 O O . LEU A 1 100 ? -11.733 -3.138 5.602 1.00 88.56 100 LEU A O 1
ATOM 790 N N . ASP A 1 101 ? -13.197 -2.942 3.912 1.00 88.31 101 ASP A N 1
ATOM 791 C CA . ASP A 1 101 ? -14.228 -3.762 4.549 1.00 88.31 101 ASP A CA 1
ATOM 792 C C . ASP A 1 101 ? -14.029 -5.263 4.260 1.00 88.31 101 ASP A C 1
ATOM 794 O O . ASP A 1 101 ? -13.074 -5.680 3.599 1.00 88.31 101 ASP A O 1
ATOM 798 N N . GLU A 1 102 ? -14.950 -6.083 4.765 1.00 87.50 102 GLU A N 1
ATOM 799 C CA . GLU A 1 102 ? -14.969 -7.538 4.566 1.00 87.50 102 GLU A CA 1
ATOM 800 C C 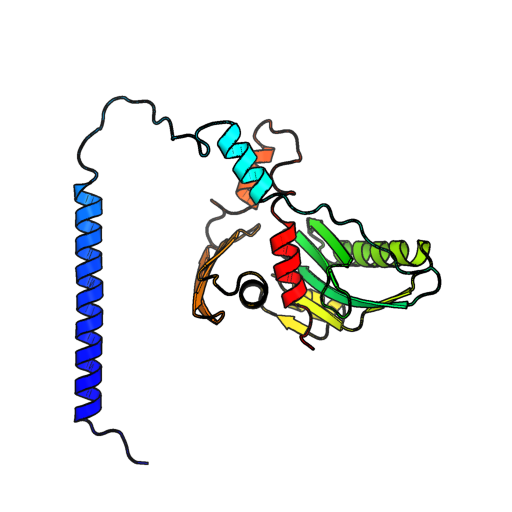. GLU A 1 102 ? -15.187 -7.969 3.102 1.00 87.50 102 GLU A C 1
ATOM 802 O O . GLU A 1 102 ? -14.903 -9.112 2.758 1.00 87.50 102 GLU A O 1
ATOM 807 N N . ASN A 1 103 ? -15.642 -7.062 2.231 1.00 85.19 103 ASN A N 1
ATOM 808 C CA . ASN A 1 103 ? -15.789 -7.293 0.792 1.00 85.19 103 ASN A CA 1
ATOM 809 C C . ASN A 1 103 ? -14.584 -6.762 -0.006 1.00 85.19 103 ASN A C 1
ATOM 811 O O . ASN A 1 103 ? -14.655 -6.646 -1.229 1.00 85.19 103 ASN A O 1
ATOM 815 N N . GLU A 1 104 ? -13.488 -6.418 0.679 1.00 80.12 104 GLU A N 1
ATOM 816 C CA . GLU A 1 104 ? -12.278 -5.825 0.105 1.00 80.12 104 GLU A CA 1
ATOM 817 C C . GLU A 1 104 ? -12.523 -4.462 -0.577 1.00 80.12 104 GLU A C 1
ATOM 819 O O . GLU A 1 104 ? -11.764 -4.028 -1.454 1.00 80.12 104 GLU A O 1
ATOM 824 N N . GLU A 1 105 ? -13.572 -3.747 -0.163 1.00 83.50 105 GLU A N 1
ATOM 825 C CA . GLU A 1 105 ? -13.865 -2.408 -0.649 1.00 83.50 105 GLU A CA 1
ATOM 826 C C . GLU A 1 105 ? -13.135 -1.341 0.169 1.00 83.50 105 GLU A C 1
ATOM 828 O O . GLU A 1 105 ? -13.183 -1.303 1.396 1.00 83.50 105 GLU A O 1
ATOM 833 N N . LEU A 1 106 ? -12.478 -0.411 -0.531 1.00 83.31 106 LEU A N 1
ATOM 834 C CA . LEU A 1 106 ? -11.734 0.686 0.090 1.00 83.31 106 LEU A CA 1
ATOM 835 C C . LEU A 1 106 ? -12.653 1.660 0.852 1.00 83.31 106 LEU A C 1
ATOM 837 O O . LEU A 1 106 ? -13.385 2.437 0.230 1.00 83.31 106 LEU A O 1
ATOM 841 N N . LEU A 1 107 ? -12.536 1.676 2.178 1.00 87.06 107 LEU A N 1
ATOM 842 C CA . LEU A 1 107 ? -13.262 2.552 3.102 1.00 87.06 107 LEU A CA 1
ATOM 843 C C . LEU A 1 107 ? -12.553 3.895 3.316 1.00 87.06 107 LEU A C 1
ATOM 845 O O . LEU A 1 107 ? -13.167 4.965 3.264 1.00 87.06 107 LEU A O 1
ATOM 849 N N . ASP A 1 108 ? -11.245 3.844 3.566 1.00 88.25 108 ASP A N 1
ATOM 850 C CA . ASP A 1 108 ? -10.423 5.019 3.856 1.00 88.25 108 ASP A CA 1
ATOM 851 C C . ASP A 1 108 ? -8.980 4.816 3.400 1.00 88.25 108 ASP A C 1
ATOM 853 O O . ASP A 1 108 ? -8.524 3.694 3.182 1.00 88.25 108 ASP A O 1
ATOM 857 N N . SER A 1 109 ? -8.242 5.914 3.269 1.00 87.69 109 SER A N 1
ATOM 858 C CA . SER A 1 109 ? -6.822 5.854 2.938 1.00 87.69 109 SER A CA 1
ATOM 859 C C . SER A 1 109 ? -6.044 7.007 3.550 1.00 87.69 109 SER A C 1
ATOM 861 O O . SER A 1 109 ? -6.561 8.104 3.762 1.00 87.69 109 SER A O 1
ATOM 863 N N . PHE A 1 110 ? -4.766 6.758 3.794 1.00 87.50 110 PHE A N 1
ATOM 864 C CA . PHE A 1 110 ? -3.823 7.749 4.279 1.00 87.50 110 PHE A CA 1
ATOM 865 C C . PHE A 1 110 ? -2.589 7.779 3.383 1.00 87.50 110 PHE A C 1
ATOM 867 O O . PHE A 1 110 ? -2.142 6.749 2.884 1.00 87.50 110 PHE A O 1
ATOM 874 N N . TYR A 1 111 ? -2.030 8.973 3.202 1.00 87.50 111 TYR A N 1
ATOM 875 C CA . TYR A 1 111 ? -0.782 9.179 2.484 1.00 87.50 111 TYR A CA 1
ATOM 876 C C . TYR A 1 111 ? -0.044 10.390 3.046 1.00 87.50 111 TYR A C 1
ATOM 878 O O . TYR A 1 111 ? -0.562 11.511 3.000 1.00 87.50 111 TYR A O 1
ATOM 886 N N . ALA A 1 112 ? 1.186 10.179 3.508 1.00 85.75 112 ALA A N 1
ATOM 887 C CA . ALA A 1 112 ? 2.068 11.262 3.912 1.00 85.75 112 ALA A CA 1
ATOM 888 C C . ALA A 1 112 ? 3.546 10.939 3.647 1.00 85.75 112 ALA A C 1
ATOM 890 O O . ALA A 1 112 ? 3.933 9.770 3.624 1.00 85.75 112 ALA A O 1
ATOM 891 N N . PRO A 1 113 ? 4.397 11.966 3.481 1.00 86.88 113 PRO A N 1
ATOM 892 C CA . PRO A 1 113 ? 5.843 11.799 3.569 1.00 86.88 113 PRO A CA 1
ATOM 893 C C . PRO A 1 113 ? 6.252 11.263 4.947 1.00 86.88 113 PRO A C 1
ATOM 895 O O . PRO A 1 113 ? 5.667 11.656 5.956 1.00 86.88 113 PRO A O 1
ATOM 898 N N . ASN A 1 114 ? 7.293 10.431 4.997 1.00 84.94 114 ASN A N 1
ATOM 899 C CA . ASN A 1 114 ? 7.813 9.867 6.250 1.00 84.94 114 ASN A CA 1
ATOM 900 C C . ASN A 1 114 ? 8.438 10.921 7.166 1.00 84.94 114 ASN A C 1
ATOM 902 O O . ASN A 1 114 ? 8.477 10.733 8.374 1.00 84.94 114 ASN A O 1
ATOM 906 N N . GLN A 1 115 ? 8.983 11.998 6.587 1.00 83.25 115 GLN A N 1
ATOM 907 C CA . GLN A 1 115 ? 9.700 13.058 7.313 1.00 83.25 115 GLN A CA 1
ATOM 908 C C . GLN A 1 115 ? 10.827 12.534 8.228 1.00 83.25 115 GLN A C 1
ATOM 910 O O . GLN A 1 115 ? 11.134 13.141 9.247 1.00 83.25 115 GLN A O 1
ATOM 915 N N . GLY A 1 116 ? 11.438 11.399 7.870 1.00 84.56 116 GLY A N 1
ATOM 916 C CA . GLY A 1 116 ? 12.484 10.747 8.666 1.00 84.56 116 GLY A CA 1
ATOM 917 C C . GLY A 1 116 ? 11.980 9.933 9.865 1.00 84.56 116 GLY A C 1
ATOM 918 O O . GLY A 1 116 ? 12.783 9.246 10.483 1.00 84.56 116 GLY A O 1
ATOM 919 N N . ASP A 1 117 ? 10.678 9.949 10.165 1.00 90.19 117 ASP A N 1
ATOM 920 C CA . ASP A 1 117 ? 10.076 9.191 11.268 1.00 90.19 117 ASP A CA 1
ATOM 921 C C . ASP A 1 117 ? 8.745 8.538 10.834 1.00 90.19 117 ASP A C 1
ATOM 923 O O . ASP A 1 117 ? 7.649 9.013 11.168 1.00 90.19 117 ASP A O 1
ATOM 927 N N . PRO A 1 118 ? 8.813 7.440 10.055 1.00 90.31 118 PRO A N 1
ATOM 928 C CA . PRO A 1 118 ? 7.624 6.794 9.505 1.00 90.31 118 PRO A CA 1
ATOM 929 C C . PRO A 1 118 ? 6.702 6.219 10.590 1.00 90.31 118 PRO A C 1
ATOM 931 O O . PRO A 1 118 ? 5.483 6.249 10.426 1.00 90.31 118 PRO A O 1
ATOM 934 N N . LEU A 1 119 ? 7.242 5.745 11.720 1.00 92.25 119 LEU A N 1
ATOM 935 C CA . LEU A 1 119 ? 6.439 5.168 12.804 1.00 92.25 119 LEU A CA 1
ATOM 936 C C . LEU A 1 119 ? 5.590 6.223 13.514 1.00 92.25 119 LEU A C 1
ATOM 938 O O . LEU A 1 119 ? 4.413 5.979 13.796 1.00 92.25 119 LEU A O 1
ATOM 942 N N . THR A 1 120 ? 6.139 7.411 13.774 1.00 92.12 120 THR A N 1
ATOM 943 C CA . THR A 1 120 ? 5.354 8.497 14.374 1.00 92.12 120 THR A CA 1
ATOM 944 C C . THR A 1 120 ? 4.274 8.999 13.423 1.00 92.12 120 THR A C 1
ATOM 946 O O . THR A 1 120 ? 3.141 9.231 13.858 1.00 92.12 120 THR A O 1
ATOM 949 N N . VAL A 1 121 ? 4.589 9.144 12.129 1.00 92.00 121 VAL A N 1
ATOM 950 C CA . VAL A 1 121 ? 3.601 9.503 11.097 1.00 92.00 121 VAL A CA 1
ATOM 951 C C . VAL A 1 121 ? 2.469 8.477 11.073 1.00 92.00 121 VAL A C 1
ATOM 953 O O . VAL A 1 121 ? 1.295 8.848 11.126 1.00 92.00 121 VAL A O 1
ATOM 956 N N . ALA A 1 122 ? 2.823 7.193 11.086 1.00 90.38 122 ALA A N 1
ATOM 957 C CA . ALA A 1 122 ? 1.877 6.094 11.096 1.00 90.38 122 ALA A CA 1
ATOM 958 C C . ALA A 1 122 ? 0.955 6.103 12.309 1.00 90.38 122 ALA A C 1
ATOM 960 O O . ALA A 1 122 ? -0.268 6.113 12.175 1.00 90.38 122 ALA A O 1
ATOM 961 N N . LYS A 1 123 ? 1.547 6.168 13.503 1.00 92.50 123 LYS A N 1
ATOM 962 C CA . LYS A 1 123 ? 0.821 6.190 14.771 1.00 92.50 123 LYS A CA 1
ATOM 963 C C . LYS A 1 123 ? -0.191 7.332 14.816 1.00 92.50 123 LYS A C 1
ATOM 965 O O . LYS A 1 123 ? -1.345 7.112 15.174 1.00 92.50 123 LYS A O 1
ATOM 970 N N . LYS A 1 124 ? 0.222 8.547 14.437 1.00 94.00 124 LYS A N 1
ATOM 971 C CA . LYS A 1 124 ? -0.664 9.723 14.419 1.00 94.00 124 LYS A CA 1
ATOM 972 C C . LYS A 1 124 ? -1.832 9.534 13.455 1.00 94.00 124 LYS A C 1
ATOM 974 O O . LYS A 1 124 ? -2.967 9.832 13.811 1.00 94.00 124 LYS A O 1
ATOM 979 N N . ALA A 1 125 ? -1.563 9.017 12.262 1.00 91.62 125 ALA A N 1
ATOM 980 C CA . ALA A 1 125 ? -2.586 8.790 11.252 1.00 91.62 125 ALA A CA 1
ATOM 981 C C . ALA A 1 125 ? -3.592 7.699 11.653 1.00 91.62 125 ALA A C 1
ATOM 983 O O . ALA A 1 125 ? -4.789 7.891 11.459 1.00 91.62 125 ALA A O 1
ATOM 984 N N . LEU A 1 126 ? -3.141 6.602 12.270 1.00 92.25 126 LEU A N 1
ATOM 985 C CA . LEU A 1 126 ? -4.030 5.548 12.772 1.00 92.25 126 LEU A CA 1
ATOM 986 C C . LEU A 1 126 ? -4.912 6.040 13.928 1.00 92.25 126 LEU A C 1
ATOM 988 O O . LEU A 1 126 ? -6.105 5.739 13.963 1.00 92.25 126 LEU A O 1
ATOM 992 N N . ILE A 1 127 ? -4.358 6.845 14.842 1.00 94.62 127 ILE A N 1
ATOM 993 C CA . ILE A 1 127 ? -5.135 7.482 15.917 1.00 94.62 127 ILE A CA 1
ATOM 994 C C . ILE A 1 127 ? -6.192 8.420 15.328 1.00 94.62 127 ILE A C 1
ATOM 996 O O . ILE A 1 127 ? -7.367 8.294 15.668 1.00 94.62 127 ILE A O 1
ATOM 1000 N N . ALA A 1 128 ? -5.798 9.295 14.399 1.00 94.56 128 ALA A N 1
ATOM 1001 C CA . ALA A 1 128 ? -6.715 10.225 13.747 1.00 94.56 128 ALA A CA 1
ATOM 1002 C C . ALA A 1 128 ? -7.817 9.498 12.959 1.00 94.56 128 ALA A C 1
ATOM 1004 O O . ALA A 1 128 ? -8.972 9.915 12.985 1.00 94.56 128 ALA A O 1
ATOM 1005 N N . MET A 1 129 ? -7.486 8.386 12.292 1.00 92.12 129 MET A N 1
ATOM 1006 C CA . MET A 1 129 ? -8.467 7.537 11.615 1.00 92.12 129 MET A CA 1
ATOM 1007 C C . MET A 1 129 ? -9.459 6.953 12.623 1.00 92.12 129 MET A C 1
ATOM 1009 O O . MET A 1 129 ? -10.662 7.114 12.455 1.00 92.12 129 MET A O 1
ATOM 1013 N N . ARG A 1 130 ? -8.984 6.353 13.720 1.00 93.38 130 ARG A N 1
ATOM 1014 C CA . ARG A 1 130 ? -9.860 5.831 14.778 1.00 93.38 130 ARG A CA 1
ATOM 1015 C C . ARG A 1 130 ? -10.797 6.906 15.332 1.00 93.38 130 ARG A C 1
ATOM 1017 O O . ARG A 1 130 ? -11.990 6.660 15.475 1.00 93.38 130 ARG A O 1
ATOM 1024 N N . GLU A 1 131 ? -10.270 8.090 15.627 1.00 95.38 131 GLU A N 1
ATOM 1025 C CA . GLU A 1 131 ? -11.043 9.221 16.153 1.00 95.38 131 GLU A CA 1
ATOM 1026 C C . GLU A 1 131 ? -12.073 9.746 15.145 1.00 95.38 131 GLU A C 1
ATOM 1028 O O . GLU A 1 131 ? -13.198 10.062 15.529 1.00 95.38 131 GLU A O 1
ATOM 1033 N N . LYS A 1 132 ? -11.728 9.769 13.852 1.00 93.12 132 LYS A N 1
ATOM 1034 C CA . LYS A 1 132 ? -12.642 10.124 12.757 1.00 93.12 132 LYS A CA 1
ATOM 1035 C C . LYS A 1 132 ? -13.860 9.198 12.708 1.00 93.12 132 LYS A C 1
ATOM 1037 O O . LYS A 1 132 ? -14.971 9.691 12.550 1.00 93.12 132 LYS A O 1
ATOM 1042 N N . TYR A 1 133 ? -13.687 7.885 12.850 1.00 93.38 133 TYR A N 1
ATOM 1043 C CA . TYR A 1 133 ? -14.826 6.955 12.874 1.00 93.38 133 TYR A CA 1
ATOM 1044 C C . TYR A 1 133 ? -15.595 7.020 14.200 1.00 93.38 133 TYR A C 1
ATOM 1046 O O . TYR A 1 133 ? -16.826 7.059 14.195 1.00 93.38 133 TYR A O 1
ATOM 1054 N N . ALA A 1 134 ? -14.886 7.138 15.326 1.00 93.88 134 ALA A N 1
ATOM 1055 C CA . ALA A 1 134 ? -15.506 7.260 16.642 1.00 93.88 134 ALA A CA 1
ATOM 1056 C C . ALA A 1 134 ? -16.396 8.511 16.763 1.00 93.88 134 ALA A C 1
ATOM 1058 O O . ALA A 1 134 ? -17.462 8.440 17.370 1.00 93.88 134 ALA A O 1
ATOM 1059 N N . SER A 1 135 ? -16.015 9.637 16.147 1.00 94.50 135 SER A N 1
ATOM 1060 C CA . SER A 1 135 ? -16.832 10.861 16.140 1.00 94.50 135 SER A CA 1
ATOM 1061 C C . SER A 1 135 ? -18.140 10.728 15.350 1.00 94.50 135 SER A C 1
ATOM 1063 O O . SER A 1 135 ? -19.071 11.493 15.585 1.00 94.50 135 SER A O 1
ATOM 1065 N N . HIS A 1 136 ? -18.242 9.725 14.473 1.00 92.56 136 HIS A N 1
ATOM 1066 C CA . HIS A 1 136 ? -19.477 9.347 13.778 1.00 92.56 136 HIS A CA 1
ATOM 1067 C C . HIS A 1 136 ? -20.247 8.236 14.516 1.00 92.56 136 HIS A C 1
ATOM 1069 O O . HIS A 1 136 ? -21.207 7.687 13.980 1.00 92.56 136 HIS A O 1
ATOM 1075 N N . GLY A 1 137 ? -19.833 7.888 15.741 1.00 94.50 137 GLY A N 1
ATOM 1076 C CA . GLY A 1 137 ? -20.427 6.812 16.532 1.00 94.50 137 GLY A CA 1
ATOM 1077 C C . GLY A 1 137 ? -20.106 5.412 16.007 1.00 94.50 137 GLY A C 1
ATOM 1078 O O . GLY A 1 137 ? -20.798 4.465 16.366 1.00 94.50 137 GLY A O 1
ATOM 1079 N N . VAL A 1 138 ? -19.086 5.264 15.158 1.00 94.62 138 VAL A N 1
ATOM 1080 C CA . VAL A 1 138 ? -18.696 3.981 14.564 1.00 94.62 138 VAL A CA 1
ATOM 1081 C C . VAL A 1 138 ? -17.465 3.445 15.285 1.00 94.62 138 VAL A C 1
ATOM 1083 O O . VAL A 1 138 ? -16.422 4.101 15.343 1.00 94.62 138 VAL A O 1
ATOM 1086 N N . ARG A 1 139 ? -17.559 2.225 15.819 1.00 94.69 139 ARG A N 1
ATOM 1087 C CA . ARG A 1 139 ? -16.401 1.517 16.374 1.00 94.69 139 ARG A CA 1
ATOM 1088 C C . ARG A 1 139 ? -15.662 0.808 15.244 1.00 94.69 139 ARG A C 1
ATOM 1090 O O . ARG A 1 139 ? -16.226 -0.075 14.613 1.00 94.69 139 ARG A O 1
ATOM 1097 N N . LEU A 1 140 ? -14.396 1.146 15.021 1.00 93.62 140 LEU A N 1
ATOM 1098 C CA . LEU A 1 140 ? -13.534 0.368 14.129 1.00 93.62 140 LEU A CA 1
ATOM 1099 C C . LEU A 1 140 ? -13.009 -0.886 14.835 1.00 93.62 140 LEU A C 1
ATOM 1101 O O . LEU A 1 140 ? -12.460 -0.799 15.935 1.00 93.62 140 LEU A O 1
ATOM 1105 N N . GLU A 1 141 ? -13.136 -2.030 14.173 1.00 94.44 141 GLU A N 1
ATOM 1106 C CA . GLU A 1 141 ? -12.523 -3.301 14.549 1.00 94.44 141 GLU A CA 1
ATOM 1107 C C . GLU A 1 141 ? -11.608 -3.757 13.409 1.00 94.44 141 GLU A C 1
ATOM 1109 O O . GLU A 1 141 ? -12.077 -4.074 12.318 1.00 94.44 141 GLU A O 1
ATOM 1114 N N . ILE A 1 142 ? -10.296 -3.759 13.652 1.00 92.88 142 ILE A N 1
ATOM 1115 C CA . ILE A 1 142 ? -9.318 -4.240 12.673 1.00 92.88 142 ILE A CA 1
ATOM 1116 C C . ILE A 1 142 ? -9.190 -5.753 12.836 1.00 92.88 142 ILE A C 1
ATOM 1118 O O . ILE A 1 142 ? -8.733 -6.212 13.879 1.00 92.88 142 ILE A O 1
ATOM 1122 N N . LEU A 1 143 ? -9.618 -6.504 11.823 1.00 92.06 143 LEU A N 1
ATOM 1123 C CA . LEU A 1 143 ? -9.599 -7.967 11.815 1.00 92.06 143 LEU A CA 1
ATOM 1124 C C . LEU A 1 143 ? -8.203 -8.529 11.561 1.00 92.06 143 LEU A C 1
ATOM 1126 O O . LEU A 1 143 ? -7.843 -9.545 12.143 1.00 92.06 143 LEU A O 1
ATOM 1130 N N . ALA A 1 144 ? -7.446 -7.873 10.683 1.00 89.94 144 ALA A N 1
ATOM 1131 C CA . ALA A 1 144 ? -6.038 -8.152 10.454 1.00 89.94 144 ALA A CA 1
ATOM 1132 C C . ALA A 1 144 ? -5.343 -6.946 9.813 1.00 89.94 144 ALA A C 1
ATOM 1134 O O . ALA A 1 144 ? -5.979 -6.096 9.172 1.00 89.94 144 ALA A O 1
ATOM 1135 N N . ALA A 1 145 ? -4.025 -6.905 9.962 1.00 89.88 145 ALA A N 1
ATOM 1136 C CA . ALA A 1 145 ? -3.147 -5.944 9.335 1.00 89.88 145 ALA A CA 1
ATOM 1137 C C . ALA A 1 145 ? -2.056 -6.624 8.496 1.00 89.88 145 ALA A C 1
ATOM 1139 O O . ALA A 1 145 ? -1.558 -7.713 8.790 1.00 89.88 145 ALA A O 1
ATOM 1140 N N . GLY A 1 146 ? -1.668 -5.929 7.436 1.00 90.44 146 GLY A N 1
ATOM 1141 C CA . GLY A 1 146 ? -0.632 -6.348 6.511 1.00 90.44 146 GLY A CA 1
ATOM 1142 C C . GLY A 1 146 ? 0.368 -5.241 6.250 1.00 90.44 146 GLY A C 1
ATOM 1143 O O . GLY A 1 146 ? -0.032 -4.082 6.126 1.00 90.44 146 GLY A O 1
ATOM 1144 N N . THR A 1 147 ? 1.656 -5.567 6.142 1.00 91.75 147 THR A N 1
ATOM 1145 C CA . THR A 1 147 ? 2.707 -4.574 5.875 1.00 91.75 147 THR A CA 1
ATOM 1146 C C . THR A 1 147 ? 3.506 -4.874 4.609 1.00 91.75 147 THR A C 1
ATOM 1148 O O . THR A 1 147 ? 3.672 -6.020 4.203 1.00 91.75 147 THR A O 1
ATOM 1151 N N . THR A 1 148 ? 3.999 -3.822 3.959 1.00 93.06 148 THR A N 1
ATOM 1152 C CA . THR A 1 148 ? 4.879 -3.891 2.788 1.00 93.06 148 THR A CA 1
ATOM 1153 C C . THR A 1 148 ? 5.763 -2.637 2.693 1.00 93.06 148 THR A C 1
ATOM 1155 O O . THR A 1 148 ? 5.663 -1.726 3.526 1.00 93.06 148 THR A O 1
ATOM 1158 N N . GLY A 1 149 ? 6.634 -2.584 1.685 1.00 89.69 149 GLY A N 1
ATOM 1159 C CA . GLY A 1 149 ? 7.596 -1.503 1.459 1.00 89.69 149 GLY A CA 1
ATOM 1160 C C . GLY A 1 149 ? 8.904 -1.677 2.240 1.00 89.69 149 GLY A C 1
ATOM 1161 O O . GLY A 1 149 ? 9.115 -2.660 2.942 1.00 89.69 149 GLY A O 1
ATOM 1162 N N . TYR A 1 150 ? 9.804 -0.697 2.149 1.00 87.88 150 TYR A N 1
ATOM 1163 C CA . TYR A 1 150 ? 11.095 -0.700 2.859 1.00 87.88 150 TYR A CA 1
ATOM 1164 C C . TYR A 1 150 ? 10.973 -0.903 4.378 1.00 87.88 150 TYR A C 1
ATOM 1166 O O . TYR A 1 150 ? 11.835 -1.519 5.001 1.00 87.88 150 TYR A O 1
ATOM 1174 N N . GLY A 1 15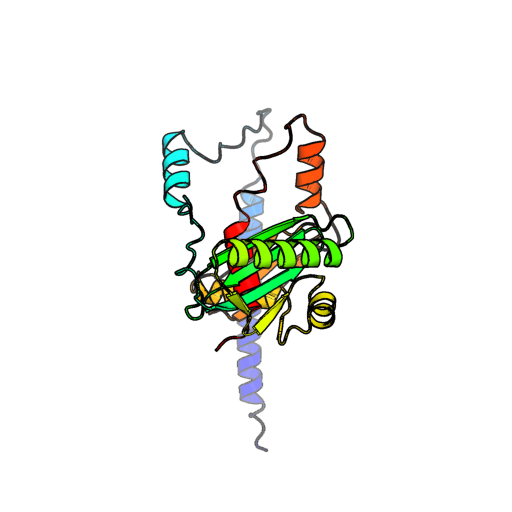1 ? 9.914 -0.367 4.986 1.00 88.31 151 GLY A N 1
ATOM 1175 C CA . GLY A 1 151 ? 9.625 -0.479 6.412 1.00 88.31 151 GLY A CA 1
ATOM 1176 C C . GLY A 1 151 ? 8.764 -1.685 6.791 1.00 88.31 151 GLY A C 1
ATOM 1177 O O . GLY A 1 151 ? 8.319 -1.745 7.933 1.00 88.31 151 GLY A O 1
ATOM 1178 N N . GLU A 1 152 ? 8.516 -2.630 5.882 1.00 88.31 152 GLU A N 1
ATOM 1179 C CA . GLU A 1 152 ? 7.650 -3.803 6.074 1.00 88.31 152 GLU A CA 1
ATOM 1180 C C . GLU A 1 152 ? 7.859 -4.496 7.433 1.00 88.31 152 GLU A C 1
ATOM 1182 O O . GLU A 1 152 ? 6.934 -4.570 8.246 1.00 88.31 152 GLU A O 1
ATOM 1187 N N . MET A 1 153 ? 9.088 -4.951 7.708 1.00 91.50 153 MET A N 1
ATOM 1188 C CA . MET A 1 153 ? 9.435 -5.675 8.939 1.00 91.50 153 MET A CA 1
ATOM 1189 C C . MET A 1 153 ? 9.376 -4.785 10.183 1.00 91.50 153 MET A C 1
ATOM 1191 O O . MET A 1 153 ? 9.021 -5.248 11.269 1.00 91.50 153 MET A O 1
ATOM 1195 N N . LEU A 1 154 ? 9.729 -3.504 10.036 1.00 92.69 154 LEU A N 1
ATOM 1196 C CA . LEU A 1 154 ? 9.652 -2.524 11.120 1.00 92.69 154 LEU A CA 1
ATOM 1197 C C . LEU A 1 154 ? 8.196 -2.339 11.555 1.00 92.69 154 LEU A C 1
ATOM 1199 O O . LEU A 1 154 ? 7.897 -2.382 12.745 1.00 92.69 154 LEU A O 1
ATOM 1203 N N . PHE A 1 155 ? 7.296 -2.174 10.590 1.00 91.56 155 PHE A N 1
ATOM 1204 C CA . PHE A 1 155 ? 5.875 -1.973 10.835 1.00 91.56 155 PHE A CA 1
ATOM 1205 C C . PHE A 1 155 ? 5.180 -3.246 11.300 1.00 91.56 155 PHE A C 1
ATOM 1207 O O . PHE A 1 155 ? 4.353 -3.164 12.205 1.00 91.56 155 PHE A O 1
ATOM 1214 N N . SER A 1 156 ? 5.543 -4.410 10.751 1.00 90.75 156 SER A N 1
ATOM 1215 C CA . SER A 1 156 ? 4.978 -5.685 11.204 1.00 90.75 156 SER A CA 1
ATOM 1216 C C . SER A 1 156 ? 5.255 -5.885 12.691 1.00 90.75 156 SER A C 1
ATOM 1218 O O . SER A 1 156 ? 4.338 -6.170 13.454 1.00 90.75 156 SER A O 1
ATOM 1220 N N . ARG A 1 157 ? 6.482 -5.600 13.145 1.00 93.44 157 ARG A N 1
ATOM 1221 C CA . ARG A 1 157 ? 6.835 -5.673 14.570 1.00 93.44 157 ARG A CA 1
ATOM 1222 C C . ARG A 1 157 ? 6.216 -4.558 15.409 1.00 93.44 157 ARG A C 1
ATOM 1224 O O . ARG A 1 157 ? 5.779 -4.820 16.522 1.00 93.44 157 ARG A O 1
ATOM 1231 N N . ALA A 1 158 ? 6.196 -3.323 14.910 1.00 91.75 158 ALA A N 1
ATOM 1232 C CA . ALA A 1 158 ? 5.694 -2.176 15.669 1.00 91.75 158 ALA A CA 1
ATOM 1233 C C . ALA A 1 158 ? 4.176 -2.224 15.900 1.00 91.75 158 ALA A C 1
ATOM 1235 O O . ALA A 1 158 ? 3.702 -1.742 16.929 1.00 91.75 158 ALA A O 1
ATOM 1236 N N . PHE A 1 159 ? 3.425 -2.787 14.951 1.00 87.38 159 PHE A N 1
ATOM 1237 C CA . PHE A 1 159 ? 1.964 -2.869 14.994 1.00 87.38 159 PHE A CA 1
ATOM 1238 C C . PHE A 1 159 ? 1.438 -4.295 15.177 1.00 87.38 159 PHE A C 1
ATOM 1240 O O . PHE A 1 159 ? 0.229 -4.492 15.118 1.00 87.38 159 PHE A O 1
ATOM 1247 N N . SER A 1 160 ? 2.325 -5.267 15.409 1.00 89.44 160 SER A N 1
ATOM 1248 C CA . SER A 1 160 ? 1.989 -6.694 15.497 1.00 89.44 160 SER A CA 1
ATOM 1249 C C . SER A 1 160 ? 1.153 -7.185 14.310 1.00 89.44 160 SER A C 1
ATOM 1251 O O . SER A 1 160 ? 0.234 -7.975 14.492 1.00 89.44 160 SER A O 1
ATOM 1253 N N . ALA A 1 161 ? 1.451 -6.693 13.103 1.00 88.38 161 ALA A N 1
ATOM 1254 C CA . ALA A 1 161 ? 0.717 -7.076 11.903 1.00 88.38 161 ALA A CA 1
ATOM 1255 C C . ALA A 1 161 ? 0.975 -8.551 11.576 1.00 88.38 161 ALA A C 1
ATOM 1257 O O . ALA A 1 161 ? 2.127 -8.997 11.555 1.00 88.38 161 ALA A O 1
ATOM 1258 N N . GLU A 1 162 ? -0.098 -9.283 11.297 1.00 86.56 162 GLU A N 1
ATOM 1259 C CA . GLU A 1 162 ? -0.099 -10.733 11.112 1.00 86.56 162 GLU A CA 1
ATOM 1260 C C . GLU A 1 162 ? 0.641 -11.151 9.843 1.00 86.56 162 GLU A C 1
ATOM 1262 O O . GLU A 1 162 ? 1.192 -12.249 9.766 1.00 86.56 162 GLU A O 1
ATOM 1267 N N . THR A 1 163 ? 0.659 -10.271 8.842 1.00 8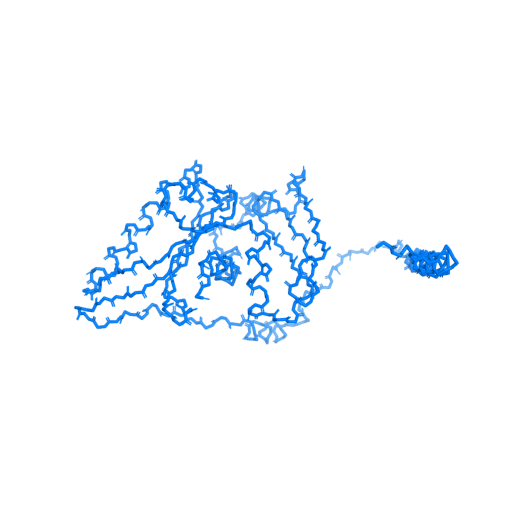6.31 163 THR A N 1
ATOM 1268 C CA . THR A 1 163 ? 1.267 -10.546 7.543 1.00 86.31 163 THR A CA 1
ATOM 1269 C C . THR A 1 163 ? 2.183 -9.424 7.100 1.00 86.31 163 THR A C 1
ATOM 1271 O O . THR A 1 163 ? 2.004 -8.248 7.425 1.00 86.31 163 THR A O 1
ATOM 1274 N N . HIS A 1 164 ? 3.194 -9.821 6.346 1.00 90.06 164 HIS A N 1
ATOM 1275 C CA . HIS A 1 164 ? 4.146 -8.935 5.718 1.00 90.06 164 HIS A CA 1
ATOM 1276 C C . HIS A 1 164 ? 4.494 -9.523 4.350 1.00 90.06 164 HIS A C 1
ATOM 1278 O O . HIS A 1 164 ? 4.550 -10.748 4.194 1.00 90.06 164 HIS A O 1
ATOM 1284 N N . ALA A 1 165 ? 4.611 -8.666 3.342 1.00 87.44 165 ALA A N 1
ATOM 1285 C CA . ALA A 1 165 ? 4.973 -9.073 1.996 1.00 87.44 165 ALA A CA 1
ATOM 1286 C C . ALA A 1 165 ? 5.935 -8.078 1.351 1.00 87.44 165 ALA A C 1
ATOM 1288 O O . ALA A 1 165 ? 5.711 -6.865 1.392 1.00 87.44 165 ALA A O 1
ATOM 1289 N N . VAL A 1 166 ? 6.928 -8.613 0.637 1.00 89.88 166 VAL A N 1
ATOM 1290 C CA . VAL A 1 166 ? 7.844 -7.824 -0.193 1.00 89.88 166 VAL A CA 1
ATOM 1291 C C . VAL A 1 166 ? 7.046 -6.984 -1.194 1.00 89.88 166 VAL A C 1
ATOM 1293 O O . VAL A 1 166 ? 6.126 -7.485 -1.843 1.00 89.88 166 VAL A O 1
ATOM 1296 N N . GLU A 1 167 ? 7.425 -5.713 -1.365 1.00 88.38 167 GLU A N 1
ATOM 1297 C CA . GLU A 1 167 ? 6.698 -4.738 -2.199 1.00 88.38 167 GLU A CA 1
ATOM 1298 C C . GLU A 1 167 ? 6.406 -5.244 -3.620 1.00 88.38 167 GLU A C 1
ATOM 1300 O O . GLU A 1 167 ? 5.304 -5.057 -4.133 1.00 88.38 167 GLU A O 1
ATOM 1305 N N . THR A 1 168 ? 7.356 -5.928 -4.260 1.00 89.75 168 THR A N 1
ATOM 1306 C CA . THR A 1 168 ? 7.171 -6.469 -5.616 1.00 89.75 168 THR A CA 1
ATOM 1307 C C . THR A 1 168 ? 6.093 -7.551 -5.672 1.00 89.75 168 THR A C 1
ATOM 1309 O O . THR A 1 168 ? 5.307 -7.580 -6.619 1.00 89.75 168 THR A O 1
ATOM 1312 N N . VAL A 1 169 ? 6.007 -8.396 -4.642 1.00 89.31 169 VAL A N 1
ATOM 1313 C CA . VAL A 1 169 ? 4.969 -9.428 -4.506 1.00 89.31 169 VAL A CA 1
ATOM 1314 C C . VAL A 1 169 ? 3.614 -8.781 -4.245 1.00 89.31 169 VAL A C 1
ATOM 1316 O O . VAL A 1 169 ? 2.629 -9.158 -4.880 1.00 89.31 169 VAL A O 1
ATOM 1319 N N . ALA A 1 170 ? 3.563 -7.767 -3.377 1.00 87.69 170 ALA A N 1
ATOM 1320 C CA . ALA A 1 170 ? 2.344 -7.004 -3.131 1.00 87.69 170 ALA A CA 1
ATOM 1321 C C . ALA A 1 170 ? 1.829 -6.348 -4.429 1.00 87.69 170 ALA A C 1
ATOM 1323 O O . ALA A 1 170 ? 0.664 -6.507 -4.791 1.00 87.69 170 ALA A O 1
ATOM 1324 N N . HIS A 1 171 ? 2.701 -5.694 -5.203 1.00 85.50 171 HIS A N 1
ATOM 1325 C CA . HIS A 1 171 ? 2.333 -5.122 -6.504 1.00 85.50 171 HIS A CA 1
ATOM 1326 C C . HIS A 1 171 ? 1.848 -6.165 -7.510 1.00 85.50 171 HIS A C 1
ATOM 1328 O O . HIS A 1 171 ? 0.852 -5.925 -8.189 1.00 85.50 171 HIS A O 1
ATOM 1334 N N . ALA A 1 172 ? 2.518 -7.315 -7.609 1.00 86.75 172 ALA A N 1
ATOM 1335 C CA . ALA A 1 172 ? 2.119 -8.379 -8.526 1.00 86.75 172 ALA A CA 1
ATOM 1336 C C . ALA A 1 172 ? 0.755 -8.977 -8.154 1.00 86.75 172 ALA A C 1
ATOM 1338 O O . ALA A 1 172 ? -0.107 -9.117 -9.020 1.00 86.75 172 ALA A O 1
ATOM 1339 N N . ARG A 1 173 ? 0.509 -9.243 -6.863 1.00 85.88 173 ARG A N 1
ATOM 1340 C CA . ARG A 1 173 ? -0.797 -9.712 -6.366 1.00 85.88 173 ARG A CA 1
ATOM 1341 C C . ARG A 1 173 ? -1.901 -8.705 -6.677 1.00 85.88 173 ARG A C 1
ATOM 1343 O O . ARG A 1 173 ? -2.990 -9.077 -7.111 1.00 85.88 173 ARG A O 1
ATOM 1350 N N . ALA A 1 174 ? -1.613 -7.422 -6.497 1.00 83.81 174 ALA A N 1
ATOM 1351 C CA . ALA A 1 174 ? -2.549 -6.366 -6.830 1.00 83.81 174 ALA A CA 1
ATOM 1352 C C . ALA A 1 174 ? -2.830 -6.288 -8.336 1.00 83.81 174 ALA A C 1
ATOM 1354 O O . ALA A 1 174 ? -3.981 -6.148 -8.748 1.00 83.81 174 ALA A O 1
ATOM 1355 N N . ALA A 1 175 ? -1.793 -6.409 -9.165 1.00 85.88 175 ALA A N 1
ATOM 1356 C CA . ALA A 1 175 ? -1.942 -6.465 -10.610 1.00 85.88 175 ALA A CA 1
ATOM 1357 C C . ALA A 1 175 ? -2.821 -7.649 -11.020 1.00 85.88 175 ALA A C 1
ATOM 1359 O O . ALA A 1 175 ? -3.821 -7.436 -11.693 1.00 85.88 175 ALA A O 1
ATOM 1360 N N . ALA A 1 176 ? -2.552 -8.853 -10.511 1.00 84.81 176 ALA A N 1
ATOM 1361 C CA . ALA A 1 176 ? -3.361 -10.038 -10.791 1.00 84.81 176 ALA A CA 1
ATOM 1362 C C . ALA A 1 176 ? -4.849 -9.853 -10.432 1.00 84.81 176 ALA A C 1
ATOM 1364 O O . ALA A 1 176 ? -5.718 -10.343 -11.148 1.00 84.81 176 ALA A O 1
ATOM 1365 N N . LYS A 1 177 ? -5.156 -9.109 -9.359 1.00 82.00 177 LYS A N 1
ATOM 1366 C CA . LYS A 1 177 ? -6.536 -8.829 -8.933 1.00 82.00 177 LYS A CA 1
ATOM 1367 C C . LYS A 1 177 ? -7.241 -7.777 -9.799 1.00 82.00 177 LYS A C 1
ATOM 1369 O O . LYS A 1 177 ? -8.401 -7.943 -10.161 1.00 82.00 177 LYS A O 1
ATOM 1374 N N . TYR A 1 178 ? -6.570 -6.666 -10.092 1.00 80.44 178 TYR A N 1
ATOM 1375 C CA . TYR A 1 178 ? -7.210 -5.470 -10.664 1.00 80.44 178 TYR A CA 1
ATOM 1376 C C . TYR A 1 178 ? -6.886 -5.213 -12.129 1.00 80.44 178 TYR A C 1
ATOM 1378 O O . TYR A 1 178 ? -7.460 -4.316 -12.751 1.00 80.44 178 TYR A O 1
ATOM 1386 N N . THR A 1 179 ? -5.897 -5.905 -12.670 1.00 84.12 179 THR A N 1
ATOM 1387 C CA . THR A 1 179 ? -5.478 -5.842 -14.070 1.00 84.12 179 THR A CA 1
ATOM 1388 C C . THR A 1 179 ? -4.924 -7.225 -14.438 1.00 84.12 179 THR A C 1
ATOM 1390 O O . THR A 1 179 ? -3.710 -7.372 -14.569 1.00 84.12 179 THR A O 1
ATOM 1393 N N . PRO A 1 180 ? -5.787 -8.263 -14.514 1.00 83.94 180 PRO A N 1
ATOM 1394 C CA . PRO A 1 180 ? -5.355 -9.663 -14.634 1.00 83.94 180 PRO A CA 1
ATOM 1395 C C . PRO A 1 180 ? -4.498 -9.951 -15.877 1.00 83.94 180 PRO A C 1
ATOM 1397 O O . PRO A 1 180 ? -3.733 -10.908 -15.908 1.00 83.94 180 PRO A O 1
ATOM 1400 N N . ASP A 1 181 ? -4.628 -9.102 -16.891 1.00 88.56 181 ASP A N 1
ATOM 1401 C CA . ASP A 1 181 ? -3.920 -9.091 -18.168 1.00 88.56 181 ASP A CA 1
ATOM 1402 C C . ASP A 1 181 ? -2.609 -8.279 -18.144 1.00 88.56 181 ASP A C 1
ATOM 1404 O O . ASP A 1 181 ? -1.943 -8.130 -19.170 1.00 88.56 181 ASP A O 1
ATOM 1408 N N . ALA A 1 182 ? -2.205 -7.750 -16.984 1.00 88.31 182 ALA A N 1
ATOM 1409 C CA . ALA A 1 182 ? -0.942 -7.041 -16.839 1.00 88.31 182 ALA A CA 1
ATOM 1410 C C . ALA A 1 182 ? 0.248 -7.982 -17.077 1.00 88.31 182 ALA A C 1
ATOM 1412 O O . ALA A 1 182 ? 0.461 -8.942 -16.342 1.00 88.31 182 ALA A O 1
ATOM 1413 N N . THR A 1 183 ? 1.073 -7.646 -18.067 1.00 94.06 183 THR A N 1
ATOM 1414 C CA . THR A 1 183 ? 2.327 -8.352 -18.389 1.00 94.06 183 THR A CA 1
ATOM 1415 C C . THR A 1 183 ? 3.568 -7.622 -17.876 1.00 94.06 183 THR A C 1
ATOM 1417 O O . THR A 1 183 ? 4.672 -8.169 -17.864 1.00 94.06 183 THR A O 1
ATOM 1420 N N . PHE A 1 184 ? 3.406 -6.370 -17.446 1.00 93.06 184 PHE A N 1
ATOM 1421 C CA . PHE A 1 184 ? 4.497 -5.513 -17.011 1.00 93.06 184 PHE A CA 1
ATOM 1422 C C . PHE A 1 184 ? 4.029 -4.495 -15.970 1.00 93.06 184 PHE A C 1
ATOM 1424 O O . PHE A 1 184 ? 2.991 -3.851 -16.140 1.00 93.06 184 PHE A O 1
ATOM 1431 N N . LEU A 1 185 ? 4.826 -4.313 -14.919 1.00 90.25 185 LEU A N 1
ATOM 1432 C CA . LEU A 1 185 ? 4.660 -3.272 -13.913 1.00 90.25 185 LEU A CA 1
ATOM 1433 C C . LEU A 1 185 ? 5.921 -2.417 -13.851 1.00 90.25 185 LEU A C 1
ATOM 1435 O O . LEU A 1 185 ? 7.035 -2.933 -13.781 1.00 90.25 185 LEU A O 1
ATOM 1439 N N . LEU A 1 186 ? 5.726 -1.103 -13.815 1.00 90.00 186 LEU A N 1
ATOM 1440 C CA . LEU A 1 186 ? 6.782 -0.137 -13.544 1.00 90.00 186 LEU A CA 1
ATOM 1441 C C . LEU A 1 186 ? 6.423 0.632 -12.275 1.00 90.00 186 LEU A C 1
ATOM 1443 O O . LEU A 1 186 ? 5.548 1.500 -12.297 1.00 90.00 186 LEU A O 1
ATOM 1447 N N . ASP A 1 187 ? 7.083 0.301 -11.170 1.00 86.81 187 ASP A N 1
ATOM 1448 C CA . ASP A 1 187 ? 6.960 1.038 -9.915 1.00 86.81 187 ASP A CA 1
ATOM 1449 C C . ASP A 1 187 ? 8.065 2.086 -9.834 1.00 86.81 187 ASP A C 1
ATOM 1451 O O . ASP A 1 187 ? 9.249 1.761 -9.822 1.00 86.81 187 ASP A O 1
ATOM 1455 N N . ILE A 1 188 ? 7.672 3.355 -9.802 1.00 84.75 188 ILE A N 1
ATOM 1456 C CA . ILE A 1 188 ? 8.596 4.478 -9.652 1.00 84.75 188 ILE A CA 1
ATOM 1457 C C . ILE A 1 188 ? 8.469 4.967 -8.214 1.00 84.75 188 ILE A C 1
ATOM 1459 O O . ILE A 1 188 ? 7.535 5.696 -7.861 1.00 84.75 188 ILE A O 1
ATOM 1463 N N . GLY A 1 189 ? 9.402 4.522 -7.380 1.00 82.38 189 GLY A N 1
ATOM 1464 C CA . GLY A 1 189 ? 9.507 4.896 -5.983 1.00 82.38 189 GLY A CA 1
ATOM 1465 C C . GLY A 1 189 ? 10.181 6.253 -5.781 1.00 82.38 189 GLY A C 1
ATOM 1466 O O . GLY A 1 189 ? 10.510 6.990 -6.713 1.00 82.38 189 GLY A O 1
ATOM 1467 N N . GLY A 1 190 ? 10.382 6.608 -4.511 1.00 79.69 190 GLY A N 1
ATOM 1468 C CA . GLY A 1 190 ? 11.113 7.820 -4.142 1.00 79.69 190 GLY A CA 1
ATOM 1469 C C . GLY A 1 190 ? 12.623 7.690 -4.350 1.00 79.69 190 GLY A C 1
ATOM 1470 O O . GLY A 1 190 ? 13.254 8.641 -4.810 1.00 79.69 190 GLY A O 1
ATOM 1471 N N . GLN A 1 191 ? 13.186 6.525 -4.024 1.00 80.88 191 GLN A N 1
ATOM 1472 C CA . GLN A 1 191 ? 14.627 6.246 -4.087 1.00 80.88 191 GLN A CA 1
ATOM 1473 C C . GLN A 1 191 ? 15.020 5.316 -5.235 1.00 80.88 191 GLN A C 1
ATOM 1475 O O . GLN A 1 191 ? 16.130 5.441 -5.738 1.00 80.88 191 GLN A O 1
ATOM 1480 N N . ASP A 1 192 ? 14.116 4.432 -5.648 1.00 83.62 192 ASP A N 1
ATOM 1481 C CA . ASP A 1 192 ? 14.358 3.424 -6.674 1.00 83.62 192 ASP A CA 1
ATOM 1482 C C . ASP A 1 192 ? 13.243 3.417 -7.729 1.00 83.62 192 ASP A C 1
ATOM 1484 O O . ASP A 1 192 ? 12.185 4.036 -7.564 1.00 83.62 192 ASP A O 1
ATOM 1488 N N . MET A 1 193 ? 13.489 2.671 -8.804 1.00 85.38 193 MET A N 1
ATOM 1489 C CA . MET A 1 193 ? 12.453 2.204 -9.718 1.00 85.38 193 MET A CA 1
ATOM 1490 C C . MET A 1 193 ? 12.575 0.694 -9.927 1.00 85.38 193 MET A C 1
ATOM 1492 O O . MET A 1 193 ? 13.685 0.155 -9.984 1.00 85.38 193 MET A O 1
ATOM 1496 N N . LYS A 1 194 ? 11.431 0.025 -10.086 1.00 88.00 194 LYS A N 1
ATOM 1497 C CA . LYS A 1 194 ? 11.321 -1.425 -10.271 1.00 88.00 194 LYS A CA 1
ATOM 1498 C C . LYS A 1 194 ? 10.536 -1.719 -11.542 1.00 88.00 194 LYS A C 1
ATOM 1500 O O . LYS A 1 194 ? 9.381 -1.319 -11.671 1.00 88.00 194 LYS A O 1
ATOM 1505 N N . ALA A 1 195 ? 11.163 -2.431 -12.467 1.00 91.56 195 ALA A N 1
ATOM 1506 C CA . ALA A 1 195 ? 10.529 -2.990 -13.652 1.00 91.56 195 ALA A CA 1
ATOM 1507 C C . ALA A 1 195 ? 10.278 -4.482 -13.404 1.00 91.56 195 ALA A C 1
ATOM 1509 O O . ALA A 1 195 ? 11.217 -5.232 -13.143 1.00 91.56 195 ALA A O 1
ATOM 1510 N N . ILE A 1 196 ? 9.017 -4.900 -13.439 1.00 92.94 196 ILE A N 1
ATOM 1511 C CA . ILE A 1 196 ? 8.575 -6.251 -13.084 1.00 92.94 196 ILE A CA 1
ATOM 1512 C C . ILE A 1 196 ? 7.823 -6.822 -14.280 1.00 92.94 196 ILE A C 1
ATOM 1514 O O . ILE A 1 196 ? 6.857 -6.223 -14.746 1.00 92.94 196 ILE A O 1
ATOM 1518 N N . TRP A 1 197 ? 8.241 -7.985 -14.764 1.00 94.75 197 TRP A N 1
ATOM 1519 C CA . TRP A 1 197 ? 7.529 -8.721 -15.806 1.00 94.75 197 TRP A CA 1
ATOM 1520 C C . TRP A 1 197 ? 6.668 -9.801 -15.178 1.00 94.75 197 TRP A C 1
ATOM 1522 O O . TRP A 1 197 ? 7.095 -10.483 -14.242 1.00 94.75 197 TRP A O 1
ATOM 1532 N N . LEU A 1 198 ? 5.460 -9.941 -15.711 1.00 91.75 198 LEU A N 1
ATOM 1533 C CA . LEU A 1 198 ? 4.459 -10.888 -15.252 1.00 91.75 198 LEU A CA 1
ATOM 1534 C C . LEU A 1 198 ? 4.080 -11.835 -16.393 1.00 91.75 198 LEU A C 1
ATOM 1536 O O . LEU A 1 198 ? 3.910 -11.402 -17.532 1.00 91.75 198 LEU A O 1
ATOM 1540 N N . ASP A 1 199 ? 3.908 -13.110 -16.068 1.00 91.69 199 ASP A N 1
ATOM 1541 C CA . ASP A 1 199 ? 3.253 -14.105 -16.914 1.00 91.69 199 ASP A CA 1
ATOM 1542 C C . ASP A 1 199 ? 2.122 -14.746 -16.108 1.00 91.69 199 ASP A C 1
ATOM 1544 O O . ASP A 1 199 ? 2.364 -15.354 -15.066 1.00 91.69 199 ASP A O 1
ATOM 1548 N N . ASN A 1 200 ? 0.874 -14.539 -16.539 1.00 87.25 200 ASN A N 1
ATOM 1549 C CA . ASN A 1 200 ? -0.331 -15.004 -15.839 1.00 87.25 200 ASN A CA 1
ATOM 1550 C C . ASN A 1 200 ? -0.344 -14.659 -14.333 1.00 87.25 200 ASN A C 1
ATOM 1552 O O . ASN A 1 200 ? -0.647 -15.497 -13.485 1.00 87.25 200 ASN A O 1
ATOM 1556 N N . GLY A 1 201 ? 0.033 -13.421 -13.990 1.00 81.62 201 GLY A N 1
ATOM 1557 C CA . GLY A 1 201 ? 0.100 -12.936 -12.604 1.00 81.62 201 GLY A CA 1
ATOM 1558 C C . GLY A 1 201 ? 1.328 -13.398 -11.808 1.00 81.62 201 GLY A C 1
ATOM 1559 O O . GLY A 1 201 ? 1.505 -12.969 -10.668 1.00 81.62 201 GLY A O 1
ATOM 1560 N N . VAL A 1 202 ? 2.201 -14.224 -12.393 1.00 89.25 202 VAL A N 1
ATOM 1561 C CA . VAL A 1 202 ? 3.446 -14.695 -11.773 1.00 89.25 202 VAL A CA 1
ATOM 1562 C C . VAL A 1 202 ? 4.611 -13.816 -12.208 1.00 89.25 202 VAL A C 1
ATOM 1564 O O . VAL A 1 202 ? 4.783 -13.541 -13.392 1.00 89.25 202 VAL A O 1
ATOM 1567 N N . ILE A 1 203 ? 5.444 -13.392 -11.258 1.00 91.44 203 ILE A N 1
ATOM 1568 C CA . ILE A 1 203 ? 6.645 -12.609 -11.559 1.00 91.44 203 ILE A CA 1
ATOM 1569 C C . ILE A 1 203 ? 7.674 -13.492 -12.272 1.00 91.44 203 ILE A C 1
ATOM 1571 O O . ILE A 1 203 ? 8.148 -14.474 -11.704 1.00 91.44 203 ILE A O 1
ATOM 1575 N N . THR A 1 204 ? 8.058 -13.114 -13.490 1.00 94.44 204 THR A N 1
ATOM 1576 C CA . THR A 1 204 ? 9.071 -13.825 -14.288 1.00 94.44 204 THR A CA 1
ATOM 1577 C C . THR A 1 204 ? 10.427 -13.136 -14.277 1.00 94.44 204 THR A C 1
ATOM 1579 O O . THR A 1 204 ? 11.455 -13.797 -14.418 1.00 94.44 204 THR A O 1
ATOM 1582 N N . ASN A 1 205 ? 10.455 -11.812 -14.105 1.00 93.44 205 ASN A N 1
ATOM 1583 C CA . ASN A 1 205 ? 11.693 -11.046 -14.041 1.00 93.44 205 ASN A CA 1
ATOM 1584 C C . ASN A 1 205 ? 11.507 -9.746 -13.249 1.00 93.44 205 ASN A C 1
ATOM 1586 O O . ASN A 1 205 ? 10.432 -9.146 -13.282 1.00 93.44 205 ASN A O 1
ATOM 1590 N N . ILE A 1 206 ? 12.567 -9.294 -12.577 1.00 91.56 206 ILE A N 1
ATOM 1591 C CA . ILE A 1 206 ? 12.619 -8.015 -11.865 1.00 91.56 206 ILE A CA 1
ATOM 1592 C C . ILE A 1 206 ? 13.948 -7.335 -12.184 1.00 91.56 206 ILE A C 1
ATOM 1594 O O . ILE A 1 206 ? 15.014 -7.918 -11.998 1.00 91.56 206 ILE A O 1
ATOM 1598 N N . VAL A 1 207 ? 13.886 -6.077 -12.613 1.00 91.12 207 VAL A N 1
ATOM 1599 C CA . VAL A 1 207 ? 15.048 -5.195 -12.741 1.00 91.12 207 VAL A CA 1
ATOM 1600 C C . VAL A 1 207 ? 14.839 -3.999 -11.824 1.00 91.12 207 VAL A C 1
ATOM 1602 O O . VAL A 1 207 ? 13.809 -3.328 -11.895 1.00 91.12 207 VAL A O 1
ATOM 1605 N N . VAL A 1 208 ? 15.819 -3.735 -10.963 1.00 84.75 208 VAL A N 1
ATOM 1606 C CA . VAL A 1 208 ? 15.791 -2.628 -10.003 1.00 84.75 208 VAL A CA 1
ATOM 1607 C C . VAL A 1 208 ? 16.956 -1.692 -10.290 1.00 84.75 208 VAL A C 1
ATOM 1609 O O . VAL A 1 208 ? 18.079 -2.142 -10.515 1.00 84.75 208 VAL A O 1
ATOM 1612 N N . ASN A 1 209 ? 16.694 -0.388 -10.267 1.00 77.94 209 ASN A N 1
ATOM 1613 C CA . ASN A 1 209 ? 17.739 0.628 -10.271 1.00 77.94 209 ASN A CA 1
ATOM 1614 C C . ASN A 1 209 ? 17.786 1.311 -8.897 1.00 77.94 209 ASN A C 1
ATOM 1616 O O . ASN A 1 209 ? 16.985 2.201 -8.621 1.00 77.94 209 ASN A O 1
ATOM 1620 N N . GLU A 1 210 ? 18.722 0.876 -8.052 1.00 63.69 210 GLU A N 1
ATOM 1621 C CA . GLU A 1 210 ? 18.991 1.470 -6.729 1.00 63.69 210 GLU A CA 1
ATOM 1622 C C . GLU A 1 210 ? 20.151 2.481 -6.755 1.00 63.69 210 GLU A C 1
ATOM 1624 O O . GLU A 1 210 ? 20.299 3.283 -5.837 1.00 63.69 210 GLU A O 1
ATOM 1629 N N . ALA A 1 211 ? 20.993 2.455 -7.794 1.00 54.75 211 ALA A N 1
ATOM 1630 C CA . ALA A 1 211 ? 22.272 3.167 -7.795 1.00 54.75 211 ALA A CA 1
ATOM 1631 C C . ALA A 1 211 ? 22.191 4.598 -8.349 1.00 54.75 211 ALA A C 1
ATOM 1633 O O . ALA A 1 211 ? 23.042 5.429 -8.032 1.00 54.75 211 ALA A O 1
ATOM 1634 N N . CYS A 1 212 ? 21.190 4.905 -9.180 1.00 63.19 212 CYS A N 1
ATOM 1635 C CA . CYS A 1 212 ? 21.068 6.210 -9.821 1.00 63.19 212 CYS A CA 1
ATOM 1636 C C . CYS A 1 212 ? 19.745 6.886 -9.444 1.00 63.19 212 CYS A C 1
ATOM 1638 O O . CYS A 1 212 ? 18.670 6.450 -9.851 1.00 63.19 212 CYS A O 1
ATOM 1640 N N . SER A 1 213 ? 19.829 7.993 -8.699 1.00 59.59 213 SER A N 1
ATOM 1641 C CA . SER A 1 213 ? 18.667 8.823 -8.350 1.00 59.59 213 SER A CA 1
ATOM 1642 C C . SER A 1 213 ? 18.052 9.527 -9.565 1.00 59.59 213 SER A C 1
ATOM 1644 O O . SER A 1 213 ? 16.899 9.962 -9.505 1.00 59.59 213 SER A O 1
ATOM 1646 N N . SER A 1 214 ? 18.786 9.619 -10.681 1.00 58.06 214 SER A N 1
ATOM 1647 C CA . SER A 1 214 ? 18.284 10.127 -11.956 1.00 58.06 214 SER A CA 1
ATOM 1648 C C . SER A 1 214 ? 17.124 9.253 -12.443 1.00 58.06 214 SER A C 1
ATOM 1650 O O . SER A 1 214 ? 17.307 8.096 -12.808 1.00 58.06 214 SER A O 1
ATOM 1652 N N . GLY A 1 215 ? 15.914 9.815 -12.431 1.00 57.16 215 GLY A N 1
ATOM 1653 C CA . GLY A 1 215 ? 14.685 9.130 -12.849 1.00 57.16 215 GLY A CA 1
ATOM 1654 C C . GLY A 1 215 ? 13.790 8.625 -11.711 1.00 57.16 215 GLY A C 1
ATOM 1655 O O . GLY A 1 215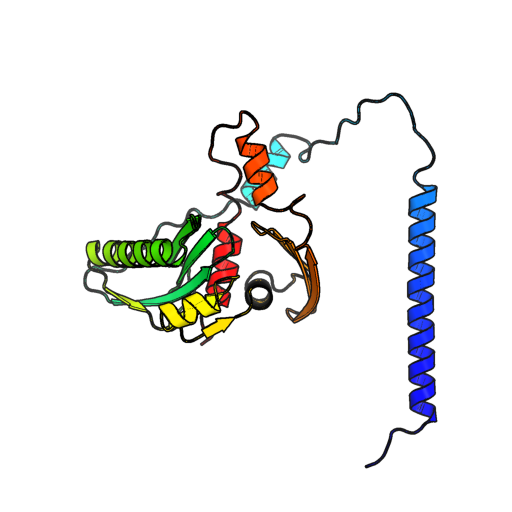 ? 12.688 8.161 -11.991 1.00 57.16 215 GLY A O 1
ATOM 1656 N N . CYS A 1 216 ? 14.200 8.756 -10.447 1.00 70.19 216 CYS A N 1
ATOM 1657 C CA . CYS A 1 216 ? 13.363 8.406 -9.295 1.00 70.19 216 CYS A CA 1
ATOM 1658 C C . CYS A 1 216 ? 12.505 9.593 -8.820 1.00 70.19 216 CYS A C 1
ATOM 1660 O O . CYS A 1 216 ? 12.764 10.758 -9.144 1.00 70.19 216 CYS A O 1
ATOM 1662 N N . GLY A 1 217 ? 11.480 9.316 -8.011 1.00 69.31 217 GLY A N 1
ATOM 1663 C CA . GLY A 1 217 ? 10.532 10.323 -7.528 1.00 69.31 217 GLY A CA 1
ATOM 1664 C C . GLY A 1 217 ? 11.182 11.480 -6.762 1.00 69.31 217 GLY A C 1
ATOM 1665 O O . GLY A 1 217 ? 10.752 12.619 -6.921 1.00 69.31 217 GLY A O 1
ATOM 1666 N N . SER A 1 218 ? 12.253 11.225 -6.002 1.00 71.75 218 SER A N 1
ATOM 1667 C CA . SER A 1 218 ? 13.004 12.271 -5.287 1.00 71.75 218 SER A CA 1
ATOM 1668 C C . SER A 1 218 ? 13.720 13.248 -6.224 1.00 71.75 218 SER A C 1
ATOM 1670 O O . SER A 1 218 ? 13.761 14.444 -5.943 1.00 71.75 218 SER A O 1
ATOM 1672 N N . PHE A 1 219 ? 14.230 12.782 -7.369 1.00 74.25 219 PHE A N 1
ATOM 1673 C CA . PHE A 1 219 ? 14.801 13.663 -8.388 1.00 74.25 219 PHE A CA 1
ATOM 1674 C C . PHE A 1 219 ? 13.725 14.560 -9.002 1.00 74.25 219 PHE A C 1
ATOM 1676 O O . PHE A 1 219 ? 13.923 15.770 -9.105 1.00 74.25 219 PHE A O 1
ATOM 1683 N N . LEU A 1 220 ? 12.564 13.991 -9.346 1.00 70.94 220 LEU A N 1
ATOM 1684 C CA . LEU A 1 220 ? 11.427 14.759 -9.864 1.00 70.94 220 LEU A CA 1
ATOM 1685 C C . LEU A 1 220 ? 10.912 15.780 -8.840 1.00 70.94 220 LEU A C 1
ATOM 1687 O O . LEU A 1 220 ? 10.586 16.906 -9.209 1.00 70.94 220 LEU A O 1
ATOM 1691 N N . GLU A 1 221 ? 10.858 15.411 -7.560 1.00 71.31 221 GLU A N 1
ATOM 1692 C CA . GLU A 1 221 ? 10.440 16.300 -6.473 1.00 71.31 221 GLU A CA 1
ATOM 1693 C C . GLU A 1 221 ? 11.438 17.442 -6.244 1.00 71.31 221 GLU A C 1
ATOM 1695 O O . GLU A 1 221 ? 11.026 18.601 -6.122 1.00 71.31 221 GLU A O 1
ATOM 1700 N N . ASN A 1 222 ? 12.740 17.145 -6.254 1.00 69.12 222 ASN A N 1
ATOM 1701 C CA . ASN A 1 222 ? 13.793 18.151 -6.144 1.00 69.12 222 ASN A CA 1
ATOM 1702 C C . ASN A 1 222 ? 13.769 19.104 -7.340 1.00 69.12 222 ASN A C 1
ATOM 1704 O O . ASN A 1 222 ? 13.731 20.317 -7.151 1.00 69.12 222 ASN A O 1
ATOM 1708 N N . PHE A 1 223 ? 13.699 18.575 -8.564 1.00 73.50 223 PHE A N 1
ATOM 1709 C CA . PHE A 1 223 ? 13.631 19.384 -9.779 1.00 73.50 223 PHE A CA 1
ATOM 1710 C C . PHE A 1 223 ? 12.392 20.289 -9.793 1.00 73.50 223 PHE A C 1
ATOM 1712 O O . PHE A 1 223 ? 12.496 21.489 -10.043 1.00 73.50 223 PHE A O 1
ATOM 1719 N N . ALA A 1 224 ? 11.221 19.748 -9.440 1.00 71.25 224 ALA A N 1
ATOM 1720 C CA . ALA A 1 224 ? 9.985 20.522 -9.344 1.00 71.25 224 ALA A CA 1
ATOM 1721 C C . ALA A 1 224 ? 10.024 21.588 -8.238 1.00 71.25 224 ALA A C 1
ATOM 1723 O O . ALA A 1 224 ? 9.363 22.612 -8.374 1.00 71.25 224 ALA A O 1
ATOM 1724 N N . SER A 1 225 ? 10.775 21.354 -7.157 1.00 64.12 225 SER A N 1
ATOM 1725 C CA . SER A 1 225 ? 10.952 22.317 -6.063 1.00 64.12 225 SER A CA 1
ATOM 1726 C C . SER A 1 225 ? 11.962 23.417 -6.401 1.00 64.12 225 SER A C 1
ATOM 1728 O O . SER A 1 225 ? 11.826 24.536 -5.908 1.00 64.12 225 SER A O 1
ATOM 1730 N N . SER A 1 226 ? 12.973 23.104 -7.216 1.00 61.97 226 SER A N 1
ATOM 1731 C CA . SER A 1 226 ? 13.995 24.052 -7.676 1.00 61.97 226 SER A CA 1
ATOM 1732 C C . SER A 1 226 ? 13.510 24.929 -8.831 1.00 61.97 226 SER A C 1
ATOM 1734 O O . SER A 1 226 ? 13.885 26.097 -8.912 1.00 61.97 226 SER A O 1
ATOM 1736 N N . CYS A 1 227 ? 12.654 24.409 -9.713 1.00 48.44 227 CYS A N 1
ATOM 1737 C CA . CYS A 1 227 ? 11.930 25.231 -10.678 1.00 48.44 227 CYS A CA 1
ATOM 1738 C C . CYS A 1 227 ? 10.744 25.929 -9.985 1.00 48.44 227 CYS A C 1
ATOM 1740 O O . CYS A 1 227 ? 10.151 25.386 -9.064 1.00 48.44 227 CYS A O 1
ATOM 1742 N N . ILE A 1 228 ? 10.353 27.125 -10.441 1.00 45.69 228 ILE A N 1
ATOM 1743 C CA . ILE A 1 228 ? 9.338 28.026 -9.834 1.00 45.69 228 ILE A CA 1
ATOM 1744 C C . ILE A 1 228 ? 7.893 27.439 -9.863 1.00 45.69 228 ILE A C 1
ATOM 1746 O O . ILE A 1 228 ? 6.891 28.142 -9.740 1.00 45.69 228 ILE A O 1
ATOM 1750 N N . PHE A 1 229 ? 7.733 26.120 -9.990 1.00 44.72 229 PHE A N 1
ATOM 1751 C CA . PHE A 1 229 ? 6.459 25.433 -9.833 1.00 44.72 229 PHE A CA 1
ATOM 1752 C C . PHE A 1 229 ? 6.092 25.348 -8.351 1.00 44.72 229 PHE A C 1
ATOM 1754 O O . PHE A 1 229 ? 6.389 24.400 -7.628 1.00 44.72 229 PHE A O 1
ATOM 1761 N N . ARG A 1 230 ? 5.400 26.398 -7.904 1.00 39.09 230 ARG A N 1
ATOM 1762 C CA . ARG A 1 230 ? 4.757 26.509 -6.595 1.00 39.09 230 ARG A CA 1
ATOM 1763 C C . ARG A 1 230 ? 4.079 25.181 -6.223 1.00 39.09 230 ARG A C 1
ATOM 1765 O O . ARG A 1 230 ? 3.197 24.697 -6.931 1.00 39.09 230 ARG A O 1
ATOM 1772 N N . ARG A 1 231 ? 4.543 24.612 -5.104 1.00 41.12 231 ARG A N 1
ATOM 1773 C CA . ARG A 1 231 ? 4.118 23.350 -4.483 1.00 41.12 231 ARG A CA 1
ATOM 1774 C C . ARG A 1 231 ? 2.652 22.996 -4.759 1.00 41.12 231 ARG A C 1
ATOM 1776 O O . ARG A 1 231 ? 1.742 23.697 -4.327 1.00 41.12 231 ARG A O 1
ATOM 1783 N N . GLY A 1 232 ? 2.453 21.816 -5.340 1.00 36.94 232 GLY A N 1
ATOM 1784 C CA . GLY A 1 232 ? 1.231 21.039 -5.155 1.00 36.94 232 GLY A CA 1
ATOM 1785 C C . GLY A 1 232 ? 0.306 20.997 -6.361 1.00 36.94 232 GLY A C 1
ATOM 1786 O O . GLY A 1 232 ? -0.645 21.763 -6.432 1.00 36.94 232 GLY A O 1
ATOM 1787 N N . ARG A 1 233 ? 0.520 20.019 -7.250 1.00 35.19 233 ARG A N 1
ATOM 1788 C CA . ARG A 1 233 ? -0.574 19.329 -7.976 1.00 35.19 233 ARG A CA 1
ATOM 1789 C C . ARG A 1 233 ? -0.119 18.136 -8.815 1.00 35.19 233 ARG A C 1
ATOM 1791 O O . ARG A 1 233 ? -0.954 17.280 -9.086 1.00 35.19 233 ARG A O 1
ATOM 1798 N N . LEU A 1 234 ? 1.166 18.030 -9.172 1.00 31.64 234 LEU A N 1
ATOM 1799 C CA . LEU A 1 234 ? 1.612 17.009 -10.128 1.00 31.64 234 LEU A CA 1
ATOM 1800 C C . LEU A 1 234 ? 1.701 15.587 -9.532 1.00 31.64 234 LEU A C 1
ATOM 1802 O O . LEU A 1 234 ? 1.190 14.650 -10.137 1.00 31.64 234 LEU A O 1
ATOM 1806 N N . LEU A 1 235 ? 2.243 15.412 -8.316 1.00 30.52 235 LEU A N 1
ATOM 1807 C CA . LEU A 1 235 ? 2.498 14.066 -7.763 1.00 30.52 235 LEU A CA 1
ATOM 1808 C C . LEU A 1 235 ? 1.332 13.416 -6.987 1.00 30.52 235 LEU A C 1
ATOM 1810 O O . LEU A 1 235 ? 1.271 12.194 -6.887 1.00 30.52 235 LEU A O 1
ATOM 1814 N N . LYS A 1 236 ? 0.368 14.179 -6.448 1.00 26.25 236 LYS A N 1
ATOM 1815 C CA . LYS A 1 236 ? -0.690 13.605 -5.580 1.00 26.25 236 LYS A CA 1
ATOM 1816 C C . LYS A 1 236 ? -1.775 12.823 -6.335 1.00 26.25 236 LYS A C 1
ATOM 1818 O O . LYS A 1 236 ? -2.416 11.955 -5.751 1.00 26.25 236 LYS A O 1
ATOM 1823 N N . ARG A 1 237 ? -2.007 13.115 -7.621 1.00 28.34 237 ARG A N 1
ATOM 1824 C CA . ARG A 1 237 ? -3.185 12.611 -8.356 1.00 28.34 237 ARG A CA 1
ATOM 1825 C C . ARG A 1 237 ? -3.029 11.202 -8.935 1.00 28.34 237 ARG A C 1
ATOM 1827 O O . ARG A 1 237 ? -4.042 10.533 -9.101 1.00 28.34 237 ARG A O 1
ATOM 1834 N N . HIS A 1 238 ? -1.809 10.715 -9.177 1.00 30.78 238 HIS A N 1
ATOM 1835 C CA . HIS A 1 238 ? -1.585 9.377 -9.752 1.00 30.78 238 HIS A CA 1
ATOM 1836 C C . HIS A 1 238 ? -1.409 8.262 -8.703 1.00 30.78 238 HIS A C 1
ATOM 1838 O O . HIS A 1 238 ? -1.624 7.092 -9.013 1.00 30.78 238 HIS A O 1
ATOM 1844 N N . PHE A 1 239 ? -1.184 8.610 -7.434 1.00 34.84 239 PHE A N 1
ATOM 1845 C CA . PHE A 1 239 ? -0.721 7.678 -6.402 1.00 34.84 239 PHE A CA 1
ATOM 1846 C C . PHE A 1 239 ? -1.793 6.725 -5.831 1.00 34.84 239 PHE A C 1
ATOM 1848 O O . PHE A 1 239 ? -1.481 5.576 -5.536 1.00 34.84 239 PHE A O 1
ATOM 1855 N N . LEU A 1 240 ? -3.069 7.133 -5.750 1.00 29.72 240 LEU A N 1
ATOM 1856 C CA . LEU A 1 240 ? -4.119 6.341 -5.073 1.00 29.72 240 LEU A CA 1
ATOM 1857 C C . LEU A 1 240 ? -4.411 4.955 -5.685 1.00 29.72 240 LEU A C 1
ATOM 1859 O O . LEU A 1 240 ? -4.740 4.048 -4.930 1.00 29.72 240 LEU A O 1
ATOM 1863 N N . ARG A 1 241 ? -4.236 4.741 -7.004 1.00 34.91 241 ARG A N 1
ATOM 1864 C CA . ARG A 1 241 ? -4.350 3.386 -7.590 1.00 34.91 241 ARG A CA 1
ATOM 1865 C C . ARG A 1 241 ? -3.222 2.493 -7.071 1.00 34.91 241 ARG A C 1
ATOM 1867 O O . ARG A 1 241 ? -3.499 1.396 -6.630 1.00 34.91 241 ARG A O 1
ATOM 1874 N N . SER A 1 242 ? -1.986 2.997 -7.004 1.00 34.97 242 SER A N 1
ATOM 1875 C CA . SER A 1 242 ? -0.852 2.245 -6.447 1.00 34.97 242 SER A CA 1
ATOM 1876 C C . SER A 1 242 ? -0.943 2.021 -4.933 1.00 34.97 242 SER A C 1
ATOM 1878 O O . SER A 1 242 ? -0.417 1.034 -4.454 1.00 34.97 242 SER A O 1
ATOM 1880 N N . ILE A 1 243 ? -1.583 2.921 -4.175 1.00 38.75 243 ILE A N 1
ATOM 1881 C CA . ILE A 1 243 ? -1.796 2.755 -2.726 1.00 38.75 243 ILE A CA 1
ATOM 1882 C C . ILE A 1 243 ? -2.852 1.679 -2.478 1.00 38.75 243 ILE A C 1
ATOM 1884 O O . ILE A 1 243 ? -2.629 0.784 -1.674 1.00 38.75 243 ILE A O 1
ATOM 1888 N N . ARG A 1 244 ? -3.971 1.751 -3.214 1.00 41.72 244 ARG A N 1
ATOM 1889 C CA . ARG A 1 244 ? -5.033 0.743 -3.189 1.00 41.72 244 ARG A CA 1
ATOM 1890 C C . ARG A 1 244 ? -4.462 -0.632 -3.542 1.00 41.72 244 ARG A C 1
ATOM 1892 O O . ARG A 1 244 ? -4.537 -1.538 -2.733 1.00 41.72 244 ARG A O 1
ATOM 1899 N N . LEU A 1 245 ? -3.753 -0.717 -4.667 1.00 42.41 245 LEU A N 1
ATOM 1900 C CA . LEU A 1 245 ? -3.077 -1.929 -5.121 1.00 42.41 245 LEU A CA 1
ATOM 1901 C C . LEU A 1 245 ? -2.090 -2.482 -4.071 1.00 42.41 245 LEU A C 1
ATOM 1903 O O . LEU A 1 245 ? -2.221 -3.625 -3.648 1.00 42.41 245 LEU A O 1
ATOM 1907 N N . ARG A 1 246 ? -1.136 -1.666 -3.603 1.00 50.66 246 ARG A N 1
ATOM 1908 C CA . ARG A 1 246 ? -0.064 -2.106 -2.691 1.00 50.66 246 ARG A CA 1
ATOM 1909 C C . ARG A 1 246 ? -0.562 -2.533 -1.322 1.00 50.66 246 ARG A C 1
ATOM 1911 O O . ARG A 1 246 ? -0.134 -3.553 -0.795 1.00 50.66 246 ARG A O 1
ATOM 1918 N N . SER A 1 247 ? -1.434 -1.730 -0.728 1.00 40.91 247 SER A N 1
ATOM 1919 C CA . SER A 1 247 ? -1.858 -1.946 0.647 1.00 40.91 247 SER A CA 1
ATOM 1920 C C . SER A 1 247 ? -2.965 -3.006 0.736 1.00 40.91 247 SER A C 1
ATOM 1922 O O . SER A 1 247 ? -2.979 -3.758 1.701 1.00 40.91 247 SER A O 1
ATOM 1924 N N . GLU A 1 248 ? -3.823 -3.165 -0.281 1.00 45.62 248 GLU A N 1
ATOM 1925 C CA . GLU A 1 248 ? -4.778 -4.289 -0.340 1.00 45.62 248 GLU A CA 1
ATOM 1926 C C . GLU A 1 248 ? -4.096 -5.641 -0.542 1.00 45.62 248 GLU A C 1
ATOM 1928 O O . GLU A 1 248 ? -4.561 -6.650 -0.026 1.00 45.62 248 GLU A O 1
ATOM 1933 N N . ALA A 1 249 ? -2.974 -5.676 -1.260 1.00 40.88 249 ALA A N 1
ATOM 1934 C CA . ALA A 1 249 ? -2.201 -6.900 -1.426 1.00 40.88 249 ALA A CA 1
ATOM 1935 C C . ALA A 1 249 ? -1.391 -7.296 -0.183 1.00 40.88 249 ALA A C 1
ATOM 1937 O O . ALA A 1 249 ? -1.004 -8.461 -0.070 1.00 40.88 249 ALA A O 1
ATOM 1938 N N . ALA A 1 250 ? -1.145 -6.353 0.733 1.00 37.22 250 ALA A N 1
ATOM 1939 C CA . ALA A 1 250 ? -0.524 -6.630 2.022 1.00 37.22 250 ALA A CA 1
ATOM 1940 C C . ALA A 1 250 ? -1.520 -7.250 3.013 1.00 37.22 250 ALA A C 1
ATOM 1942 O O . ALA A 1 250 ? -1.105 -8.015 3.872 1.00 37.22 250 ALA A O 1
ATOM 1943 N N . VAL A 1 251 ? -2.820 -6.960 2.887 1.00 39.22 251 VAL A N 1
ATOM 1944 C CA . VAL A 1 251 ? -3.871 -7.550 3.730 1.00 39.22 251 VAL A CA 1
ATOM 1945 C C . VAL A 1 251 ? -3.921 -9.076 3.512 1.00 39.22 251 VAL A C 1
ATOM 1947 O O . VAL A 1 251 ? -3.887 -9.522 2.353 1.00 39.22 251 VAL A O 1
ATOM 1950 N N . PRO A 1 252 ? -3.986 -9.898 4.583 1.00 37.19 252 PRO A N 1
ATOM 1951 C CA . PRO A 1 252 ? -4.136 -11.342 4.439 1.00 37.19 252 PRO A CA 1
ATO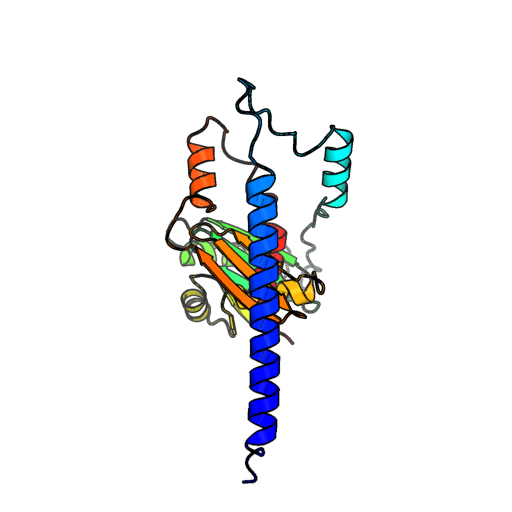M 1952 C C . PRO A 1 252 ? -5.348 -11.642 3.558 1.00 37.19 252 PRO A C 1
ATOM 1954 O O . PRO A 1 252 ? -6.411 -11.055 3.747 1.00 37.19 252 PRO A O 1
ATOM 1957 N N . SER A 1 253 ? -5.187 -12.521 2.569 1.00 35.59 253 SER A N 1
ATOM 1958 C CA . SER A 1 253 ? -6.351 -13.124 1.910 1.00 35.59 253 SER A CA 1
ATOM 1959 C C . SER A 1 253 ? -7.228 -13.772 2.982 1.00 35.59 253 SER A C 1
ATOM 1961 O O . SER A 1 253 ? -6.683 -14.376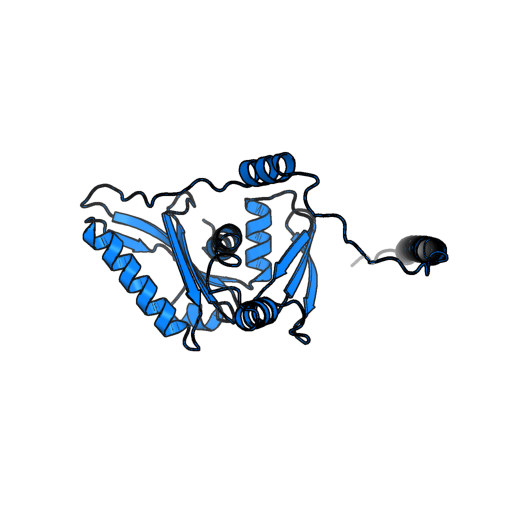 3.910 1.00 35.59 253 SER A O 1
ATOM 1963 N N . LEU A 1 254 ? -8.552 -13.682 2.839 1.00 33.69 254 LEU A N 1
ATOM 1964 C CA . LEU A 1 254 ? -9.412 -14.772 3.304 1.00 33.69 254 LEU A CA 1
ATOM 1965 C C . LEU A 1 254 ? -8.987 -16.087 2.633 1.00 33.69 254 LEU A C 1
ATOM 1967 O O . LEU A 1 254 ? -8.589 -16.032 1.444 1.00 33.69 254 LEU A O 1
#

Foldseek 3Di:
DDDDDPVVVVVVVVVVVVVVVVVVVVVVVVVVVVVVVPPDDPDPDDPPDDPPAPDPVSVVVVCVVVPDPDDDQDADAAQEEFEWAKFWEDAPFKIKIFIAGPVLHTRDMDIDTCPVPVPVVVVVVVVVVQVVNVVNNYHYDHPFYFYEYPCQVVCCVVVVGPFYDYQLLLLLLLCCVPPQVDQWDWDAAQQKIWIFGDDRSDTPDIDIDNPDSVRHPVVVVVVCVPPPNDDDDDPPPPCPSVSSSRRSSRTDDD

Sequence (254 aa):
MKLFSKEEALATADGLLDRIEKVRAAREEAKKQSEAGNGDEMAEGTFRSRPFFADQAAQTEFQERHRRPERKTVYPQSGSTLRAYLGIDSGSTTTKFVLLDENEELLDSFYAPNQGDPLTVAKKALIAMREKYASHGVRLEILAAGTTGYGEMLFSRAFSAETHAVETVAHARAAAKYTPDATFLLDIGGQDMKAIWLDNGVITNIVVNEACSSGCGSFLENFASSCIFRRGRLLKRHFLRSIRLRSEAAVPSL

Secondary structure (DSSP, 8-state):
-----HHHHHHHHHHHHHHHHHHHHHHHHHHHHHHHTT-S--------PPPSSSSHHHHHHHHHHTPPP-PPPPPPPTT-EEEEEEEEEE-SSEEEEEEE-TT--EEEEEEEE-TT-HHHHHHHHHHHHHHHHHTTTPEEEEEEEEEESTTHHHHHHHHT-SEE--HHHHHHHHHHHH-TT--EEEEE-SS-EEEEEEETTEEEEEEEE-S--TTSHHHHHHHHHHSS--SSSTTTTTHHHHHHHHHHHHSPP-